Protein 1VR7 (pdb70)

B-factor: mean 22.13, std 13.64, range [8.67, 112.48]

Solvent-accessible surface area: 10458 Å² total

InterPro domains:
  IPR003826 S-adenosylmethionine decarboxylase family, prokaryotic [PF02675] (7-113)
  IPR003826 S-adenosylmethionine decarboxylase family, prokaryotic [PTHR33866] (1-118)
  IPR016067 S-adenosylmethionine decarboxylase, core [SSF56276] (3-117)
  IPR017716 S-adenosylmethionine decarboxylase proenzyme [MF_00464] (1-117)
  IPR017716 S-adenosylmethionine decarboxylase proenzyme [TIGR03330] (3-113)
  IPR042284 S-adenosylmethionine decarboxylase, N-terminal [G3DSA:3.30.360.110] (1-62)
  IPR042286 S-adenosylmethionine decarboxylase, C-terminal [G3DSA:3.30.160.750] (64-130)

Foldseek 3Di:
DFQKKKKWKKFAPWDLVCQFDQVNVQVLVVLCVQQVFAFDDKDKDADPPGWIWIWTQTDPGIWIWTGDSVGLIITIMQMDGDDSGHNVSSVVSVCVSGVGPDMDIDMDRHGDCVVVVHD/DFQKKKKWKKFAQWQLVCQQDQVNVQVLVVLCVQFQWAFDDKDKDADPPGWIWMWTDTDDGIWIWIGDSVGRIITIMFMDGDPRGHNVSSVVSVCVSGVGPDMDIDMDGHGDVVVD

Nearest PDB structures (foldseek):
  1tmi-assembly1_B  TM=1.004E+00  e=2.114E-22  Thermotoga maritima
  1tlu-assembly1_B  TM=1.004E+00  e=2.836E-22  Thermotoga maritima
  2iii-assembly1_A-2  TM=9.443E-01  e=6.354E-14  Aquifex aeolicus VF5
  1mhm-assembly1_A  TM=6.786E-01  e=1.254E-04  Solanum tuberosum
  5tvf-assembly2_D  TM=7.501E-01  e=5.784E-04  Trypanosoma brucei brucei TREU927

Sequence (235 aa):
KSLGRHLVAEFYECDREVLDNVQLIEQEKQAAYESGATIVTSTFHRFLLPPYGVSGVVVISESHLTIHTWPEYGYAAIDLFTCGEDVDPWKAFEHLKKALKAKRVHVVEHERGRYDEIGIPKSLGRHLVAEFYECDREVLDNVQLIEQEKQAAYESGATIVTSTFHRFLPYGVSGVVVISESHLTIHTWPEYGYAAIDLFTCGEDVDPWKAFEHLKKALKAKRVHVVEHERGRYDEI

Secondary structure (P-SEA, 3-state):
cccccccbbbbccccccccccaaaaaaccaaaaaacccccbbbbbbccccbbbbbbcccccccbbbbcccccbbbbbbbbccccccaaaaaaaaaaaaccccbbbbbbbcccccccccc/cccccccbbbbccccccccccaaaaaaccaaaaaacccccbbbbbbccccbbbbbbbccccccbbbbcccccbbbbbbbbbcccccaaaaaaaaaaaacccbbbbbbbbccccccc

CATH classification: 3.60.90.10

Structure (mmCIF, N/CA/C/O backbone):
data_1VR7
#
_entry.id   1VR7
#
_cell.length_a   105.298
_cell.length_b   105.298
_cell.length_c   69.427
_cell.angle_alpha   90.00
_cell.angle_beta   90.00
_cell.angle_gamma   120.00
#
_symmetry.space_group_name_H-M   'H 3'
#
loop_
_entity.id
_entity.type
_entity.pdbx_description
1 polymer 'S-adenosylmethionine decarboxylase proenzyme'
2 non-polymer 1,2-ETHANEDIOL
3 water water
#
loop_
_atom_site.group_PDB
_atom_site.id
_atom_site.type_symbol
_atom_site.label_atom_id
_atom_site.label_alt_id
_atom_site.label_comp_id
_atom_site.label_asym_id
_atom_site.label_entity_id
_atom_site.label_seq_id
_atom_site.pdbx_PDB_ins_code
_atom_site.Cartn_x
_atom_site.Cartn_y
_atom_site.Cartn_z
_atom_site.occupancy
_atom_site.B_iso_or_equiv
_atom_site.auth_seq_id
_atom_site.auth_comp_id
_atom_site.auth_asym_id
_atom_site.auth_atom_id
_atom_site.pdbx_PDB_model_num
ATOM 1 N N . LYS A 1 14 ? 51.275 -1.648 25.070 1.00 35.17 2 LYS A N 1
ATOM 2 C CA . LYS A 1 14 ? 50.295 -1.835 23.993 1.00 24.00 2 LYS A CA 1
ATOM 3 C C . LYS A 1 14 ? 49.215 -0.800 23.757 1.00 19.94 2 LYS A C 1
ATOM 4 O O . LYS A 1 14 ? 48.166 -1.019 23.110 1.00 17.76 2 LYS A O 1
ATOM 10 N N . SER A 1 15 ? 49.490 0.412 24.202 1.00 16.70 3 SER A N 1
ATOM 11 C CA . SER A 1 15 ? 48.614 1.553 24.032 1.00 15.05 3 SER A CA 1
ATOM 12 C C . SER A 1 15 ? 49.472 2.780 24.094 1.00 13.95 3 SER A C 1
ATOM 13 O O . SER A 1 15 ? 50.552 2.757 24.645 1.00 16.07 3 SER A O 1
ATOM 16 N N . LEU A 1 16 ? 48.936 3.886 23.571 1.00 13.51 4 LEU A N 1
ATOM 17 C CA . LEU A 1 16 ? 49.620 5.156 23.625 1.00 13.78 4 LEU A CA 1
ATOM 18 C C . LEU A 1 16 ? 49.726 5.669 25.026 1.00 13.88 4 LEU A C 1
ATOM 19 O O . LEU A 1 16 ? 50.745 6.294 25.385 1.00 17.50 4 LEU A O 1
ATOM 24 N N . GLY A 1 17 ? 48.786 5.448 25.885 1.00 14.12 5 GLY A N 1
ATOM 25 C CA . GLY A 1 17 ? 48.879 5.918 27.266 1.00 16.83 5 GLY A CA 1
ATOM 26 C C . GLY A 1 17 ? 48.145 4.987 28.194 1.00 12.39 5 GLY A C 1
ATOM 27 O O . GLY A 1 17 ? 47.361 4.085 27.834 1.00 13.25 5 GLY A O 1
ATOM 28 N N . ARG A 1 18 ? 48.405 5.265 29.469 1.00 11.79 6 ARG A N 1
ATOM 29 C CA . ARG A 1 18 ? 47.816 4.580 30.609 1.00 11.95 6 ARG A CA 1
ATOM 30 C C . ARG A 1 18 ? 47.156 5.616 31.472 1.00 10.94 6 ARG A C 1
ATOM 31 O O . ARG A 1 18 ? 47.760 6.645 31.763 1.00 13.04 6 ARG A O 1
ATOM 39 N N . HIS A 1 19 ? 45.958 5.371 31.894 1.00 10.82 7 HIS A N 1
ATOM 40 C CA . HIS A 1 19 ? 45.158 6.375 32.598 1.00 10.17 7 HIS A CA 1
ATOM 41 C C . HIS A 1 19 ? 44.456 5.780 33.823 1.00 9.30 7 HIS A C 1
ATOM 42 O O . HIS A 1 19 ? 43.565 4.922 33.700 1.00 10.17 7 HIS A O 1
ATOM 49 N N . LEU A 1 20 ? 44.848 6.310 34.973 1.00 9.83 8 LEU A N 1
ATOM 50 C CA . LEU A 1 20 ? 44.246 5.896 36.240 1.00 8.99 8 LEU A CA 1
ATOM 51 C C . LEU A 1 20 ? 43.138 6.889 36.602 1.00 9.73 8 LEU A C 1
ATOM 52 O O . LEU A 1 20 ? 43.409 8.100 36.722 1.00 10.03 8 LEU A O 1
ATOM 57 N N . VAL A 1 21 ? 41.933 6.385 36.746 1.00 8.86 9 VAL A N 1
ATOM 58 C CA . VAL A 1 21 ? 40.783 7.138 37.176 1.00 8.92 9 VAL A CA 1
ATOM 59 C C . VAL A 1 21 ? 40.521 6.773 38.614 1.00 9.18 9 VAL A C 1
ATOM 60 O O . VAL A 1 21 ? 40.087 5.633 38.880 1.00 10.08 9 VAL A O 1
ATOM 64 N N . ALA A 1 22 ? 40.851 7.633 39.559 1.00 9.60 10 ALA A N 1
ATOM 65 C CA . ALA A 1 22 ? 40.947 7.264 40.958 1.00 9.02 10 ALA A CA 1
ATOM 66 C C . ALA A 1 22 ? 39.980 8.050 41.828 1.00 8.89 10 ALA A C 1
ATOM 67 O O . ALA A 1 22 ? 39.869 9.256 41.748 1.00 10.89 10 ALA A O 1
ATOM 69 N N . GLU A 1 23 ? 39.335 7.325 42.715 1.00 9.66 11 GLU A N 1
ATOM 70 C CA . GLU A 1 23 ? 38.531 7.858 43.789 1.00 9.69 11 GLU A CA 1
ATOM 71 C C . GLU A 1 23 ? 39.345 7.718 45.092 1.00 9.69 11 GLU A C 1
ATOM 72 O O . GLU A 1 23 ? 39.713 6.608 45.438 1.00 10.47 11 GLU A O 1
ATOM 78 N N . PHE A 1 24 ? 39.615 8.834 45.748 1.00 9.86 12 PHE A N 1
ATOM 79 C CA . PHE A 1 24 ? 40.277 8.809 47.053 1.00 9.70 12 PHE A CA 1
ATOM 80 C C . PHE A 1 24 ? 39.259 9.220 48.123 1.00 9.74 12 PHE A C 1
ATOM 81 O O . PHE A 1 24 ? 38.670 10.289 48.036 1.00 10.68 12 PHE A O 1
ATOM 89 N N . TYR A 1 25 ? 39.091 8.346 49.113 1.00 10.79 13 TYR A N 1
ATOM 90 C CA . TYR A 1 25 ? 38.167 8.579 50.209 1.00 10.04 13 TYR A CA 1
ATOM 91 C C . TYR A 1 25 ? 38.818 8.688 51.564 1.00 11.54 13 TYR A C 1
ATOM 92 O O . TYR A 1 25 ? 39.906 8.175 51.775 1.00 12.44 13 TYR A O 1
ATOM 101 N N . GLU A 1 26 ? 38.165 9.451 52.413 1.00 12.38 14 GLU A N 1
ATOM 102 C CA . GLU A 1 26 ? 38.559 9.661 53.795 1.00 14.96 14 GLU A CA 1
ATOM 103 C C . GLU A 1 26 ? 39.951 10.250 53.873 1.00 13.66 14 GLU A C 1
ATOM 104 O O . GLU A 1 26 ? 40.758 9.832 54.708 1.00 18.05 14 GLU A O 1
ATOM 110 N N . CYS A 1 27 ? 40.196 11.257 53.016 1.00 13.24 15 CYS A N 1
ATOM 111 C CA . CYS A 1 27 ? 41.467 11.981 53.023 1.00 12.88 15 CYS A CA 1
ATOM 112 C C . CYS A 1 27 ? 41.537 13.011 54.141 1.00 13.98 15 CYS A C 1
ATOM 113 O O . CYS A 1 27 ? 40.509 13.336 54.749 1.00 15.17 15 CYS A O 1
ATOM 116 N N . ASP A 1 28 ? 42.759 13.516 54.366 1.00 14.18 16 ASP A N 1
ATOM 117 C CA . ASP A 1 28 ? 42.925 14.639 55.295 1.00 15.32 16 ASP A CA 1
ATOM 118 C C . ASP A 1 28 ? 42.288 15.888 54.705 1.00 14.63 16 ASP A C 1
ATOM 119 O O . ASP A 1 28 ? 42.723 16.428 53.682 1.00 15.58 16 ASP A O 1
ATOM 124 N N . ARG A 1 29 ? 41.229 16.331 55.386 1.00 15.79 17 ARG A N 1
ATOM 125 C CA . ARG A 1 29 ? 40.385 17.390 54.847 1.00 16.29 17 ARG A CA 1
ATOM 126 C C . ARG A 1 29 ? 41.095 18.730 54.839 1.00 17.24 17 ARG A C 1
ATOM 127 O O . ARG A 1 29 ? 40.828 19.611 54.023 1.00 17.63 17 ARG A O 1
ATOM 135 N N . GLU A 1 30 ? 42.069 18.891 55.740 1.00 17.74 18 GLU A N 1
ATOM 136 C CA . GLU A 1 30 ? 42.815 20.164 55.691 1.00 18.77 18 GLU A CA 1
ATOM 137 C C . GLU A 1 30 ? 43.721 20.154 54.482 1.00 17.26 18 GLU A C 1
ATOM 138 O O . GLU A 1 30 ? 43.803 21.163 53.775 1.00 19.60 18 GLU A O 1
ATOM 144 N N . VAL A 1 31 ? 44.355 19.033 54.134 1.00 16.30 19 VAL A N 1
ATOM 145 C CA . VAL A 1 31 ? 45.130 18.950 52.917 1.00 14.91 19 VAL A CA 1
ATOM 146 C C . VAL A 1 31 ? 44.294 19.241 51.673 1.00 13.20 19 VAL 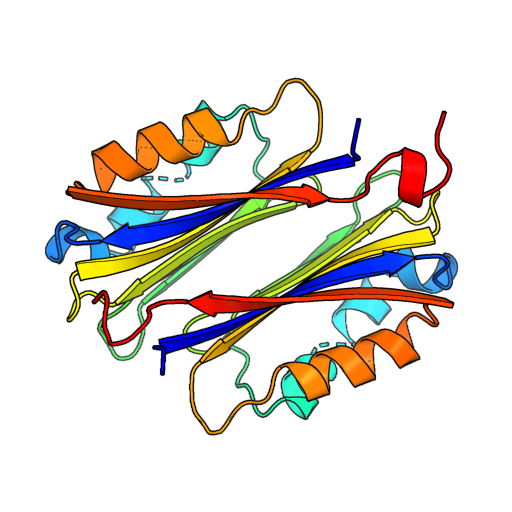A C 1
ATOM 147 O O . VAL A 1 31 ? 44.679 19.964 50.762 1.00 13.83 19 VAL A O 1
ATOM 151 N N . LEU A 1 32 ? 43.110 18.643 51.628 1.00 14.04 20 LEU A N 1
ATOM 152 C CA . LEU A 1 32 ? 42.216 18.778 50.487 1.00 13.72 20 LEU A CA 1
ATOM 153 C C . LEU A 1 32 ? 41.835 20.235 50.234 1.00 14.20 20 LEU A C 1
ATOM 154 O O . LEU A 1 32 ? 41.456 20.566 49.103 1.00 14.78 20 LEU A O 1
ATOM 159 N N . ASP A 1 33 ? 41.905 21.064 51.275 1.00 14.91 21 ASP A N 1
ATOM 160 C CA . ASP A 1 33 ? 41.516 22.458 51.075 1.00 16.07 21 ASP A CA 1
ATOM 161 C C . ASP A 1 33 ? 42.700 23.397 51.015 1.00 15.12 21 ASP A C 1
ATOM 162 O O . ASP A 1 33 ? 42.535 24.611 51.118 1.00 21.59 21 ASP A O 1
ATOM 167 N N . ASN A 1 34 ? 43.903 22.904 50.855 1.00 15.08 22 ASN A N 1
ATOM 168 C CA . ASN A 1 34 ? 45.128 23.681 50.877 1.00 17.18 22 ASN A CA 1
ATOM 169 C C . ASN A 1 34 ? 45.714 23.754 49.473 1.00 15.79 22 ASN A C 1
ATOM 170 O O . ASN A 1 34 ? 46.381 22.852 48.986 1.00 15.06 22 ASN A O 1
ATOM 175 N N . VAL A 1 35 ? 45.456 24.871 48.792 1.00 15.07 23 VAL A N 1
ATOM 176 C CA . VAL A 1 35 ? 45.831 24.945 47.390 1.00 16.74 23 VAL A CA 1
ATOM 177 C C . VAL A 1 35 ? 47.331 24.923 47.156 1.00 18.21 23 VAL A C 1
ATOM 178 O O . VAL A 1 35 ? 47.818 24.326 46.180 1.00 17.49 23 VAL A O 1
ATOM 182 N N . GLN A 1 36 ? 48.089 25.550 48.061 1.00 18.54 24 GLN A N 1
ATOM 183 C CA . GLN A 1 36 ? 49.547 25.572 47.941 1.00 21.33 24 GLN A CA 1
ATOM 184 C C . GLN A 1 36 ? 50.102 24.159 48.094 1.00 18.86 24 GLN A C 1
ATOM 185 O O . GLN A 1 36 ? 50.982 23.745 47.331 1.00 19.69 24 GLN A O 1
ATOM 191 N N . LEU A 1 37 ? 49.587 23.434 49.074 1.00 16.98 25 LEU A N 1
ATOM 192 C CA . LEU A 1 37 ? 50.077 22.086 49.334 1.00 16.85 25 LEU A CA 1
ATOM 193 C C . LEU A 1 37 ? 49.656 21.122 48.246 1.00 16.36 25 LEU A C 1
ATOM 194 O O . LEU A 1 37 ? 50.470 20.302 47.817 1.00 16.03 25 LEU A O 1
ATOM 199 N N . ILE A 1 38 ? 48.426 21.212 47.769 1.00 14.65 26 ILE A N 1
ATOM 200 C CA . ILE A 1 38 ? 48.000 20.382 46.640 1.00 14.64 26 ILE A CA 1
ATOM 201 C C . ILE A 1 38 ? 48.875 20.631 45.411 1.00 14.54 26 ILE A C 1
ATOM 202 O O . ILE A 1 38 ? 49.317 19.667 44.788 1.00 15.21 26 ILE A O 1
ATOM 207 N N . GLU A 1 39 ? 49.149 21.888 45.045 1.00 15.88 27 GLU A N 1
ATOM 208 C CA . GLU A 1 39 ? 50.062 22.156 43.952 1.00 17.82 27 GLU A CA 1
ATOM 209 C C . GLU A 1 39 ? 51.426 21.485 44.184 1.00 17.19 27 GLU A C 1
ATOM 210 O O . GLU A 1 39 ? 51.965 20.808 43.317 1.00 18.55 27 GLU A O 1
ATOM 216 N N . GLN A 1 40 ? 52.043 21.670 45.378 1.00 17.62 28 GLN A N 1
ATOM 217 C CA . GLN A 1 40 ? 53.325 21.048 45.632 1.00 18.36 28 GLN A CA 1
ATOM 218 C C . GLN A 1 40 ? 53.277 19.536 45.464 1.00 16.17 28 GLN A C 1
ATOM 219 O O . GLN A 1 40 ? 54.204 18.908 44.921 1.00 16.35 28 GLN A O 1
ATOM 225 N N . GLU A 1 41 ? 52.226 18.937 45.978 1.00 14.48 29 GLU A N 1
ATOM 226 C CA . GLU A 1 41 ? 52.137 17.458 46.010 1.00 13.84 29 GLU A CA 1
ATOM 227 C C . GLU A 1 41 ? 51.830 16.911 44.629 1.00 13.47 29 GLU A C 1
ATOM 228 O O . GLU A 1 41 ? 52.332 15.831 44.274 1.00 13.45 29 GLU A O 1
ATOM 244 N N . LYS A 1 43 ? 52.816 18.433 41.785 1.00 14.09 31 LYS A N 1
ATOM 245 C CA . LYS A 1 43 ? 54.087 18.522 41.076 1.00 14.22 31 LYS A CA 1
ATOM 246 C C . LYS A 1 43 ? 55.037 17.408 41.490 1.00 13.12 31 LYS A C 1
ATOM 247 O O . LYS A 1 43 ? 55.678 16.803 40.606 1.00 14.06 31 LYS A O 1
ATOM 253 N N . GLN A 1 44 ? 55.102 17.128 42.820 1.00 13.52 32 GLN A N 1
ATOM 254 C CA . GLN A 1 44 ? 55.920 15.993 43.297 1.00 13.44 32 GLN A CA 1
ATOM 255 C C . GLN A 1 44 ? 55.484 14.688 42.661 1.00 13.21 32 GLN A C 1
ATOM 256 O O . GLN A 1 44 ? 56.328 13.893 42.251 1.00 13.46 32 GLN A O 1
ATOM 262 N N . ALA A 1 45 ? 54.178 14.461 42.564 1.00 12.40 33 ALA A N 1
ATOM 263 C CA . ALA A 1 45 ? 53.651 13.259 41.957 1.00 12.72 33 ALA A CA 1
ATOM 264 C C . ALA A 1 45 ? 54.095 13.150 40.498 1.00 12.82 33 ALA A C 1
ATOM 265 O O . ALA A 1 45 ? 54.451 12.078 40.066 1.00 13.87 33 ALA A O 1
ATOM 267 N N . ALA A 1 46 ? 54.060 14.245 39.739 1.00 13.41 34 ALA A N 1
ATOM 268 C CA . ALA A 1 46 ? 54.556 14.215 38.377 1.00 14.81 34 ALA A CA 1
ATOM 269 C C . ALA A 1 46 ? 56.033 13.809 38.362 1.00 15.83 34 ALA A C 1
ATOM 270 O O . ALA A 1 46 ? 56.437 12.960 37.580 1.00 15.60 34 ALA A O 1
ATOM 272 N N . TYR A 1 47 ? 56.840 14.417 39.238 1.00 15.21 35 TYR A N 1
ATOM 273 C CA . TYR A 1 47 ? 58.266 14.071 39.310 1.00 16.79 35 TYR A CA 1
ATOM 274 C C . TYR A 1 47 ? 58.429 12.575 39.582 1.00 14.62 35 TYR A C 1
ATOM 275 O O . TYR A 1 47 ? 59.254 11.908 38.922 1.00 15.35 35 TYR A O 1
ATOM 284 N N . GLU A 1 48 ? 57.678 12.043 40.517 1.00 14.37 36 GLU A N 1
ATOM 285 C CA . GLU A 1 48 ? 57.797 10.595 40.880 1.00 13.13 36 GLU A CA 1
ATOM 286 C C . GLU A 1 48 ? 57.483 9.688 39.708 1.00 13.59 36 GLU A C 1
ATOM 287 O O . GLU A 1 48 ? 58.080 8.626 39.531 1.00 14.05 36 GLU A O 1
ATOM 293 N N . SER A 1 49 ? 56.507 10.134 38.887 1.00 12.84 37 SER A N 1
ATOM 294 C CA . SER A 1 49 ? 56.154 9.349 37.740 1.00 12.72 37 SER A CA 1
ATOM 295 C C . SER A 1 49 ? 57.187 9.357 36.619 1.00 12.37 37 SER A C 1
ATOM 296 O O . SER A 1 49 ? 57.138 8.489 35.745 1.00 14.19 37 SER A O 1
ATOM 299 N N . GLY A 1 50 ? 58.049 10.355 36.633 1.00 13.58 38 GLY A N 1
ATOM 300 C CA . GLY A 1 50 ? 58.996 10.516 35.535 1.00 13.62 38 GLY A CA 1
ATOM 301 C C . GLY A 1 50 ? 58.520 11.398 34.420 1.00 13.97 38 GLY A C 1
ATOM 302 O O . GLY A 1 50 ? 59.191 11.570 33.405 1.00 16.47 38 GLY A O 1
ATOM 303 N N . ALA A 1 51 ? 57.348 12.003 34.571 1.00 14.04 39 ALA A N 1
ATOM 304 C CA . ALA A 1 51 ? 56.763 12.856 33.531 1.00 13.08 39 ALA A CA 1
ATOM 305 C C . ALA A 1 51 ? 57.428 14.222 33.485 1.00 14.36 39 ALA A C 1
ATOM 306 O O . ALA A 1 51 ? 58.002 14.712 34.467 1.00 19.91 39 ALA A O 1
ATOM 308 N N . THR A 1 52 ? 57.362 14.819 32.314 1.00 13.51 40 THR A N 1
ATOM 309 C CA . THR A 1 52 ? 57.812 16.158 32.057 1.00 13.11 40 THR A CA 1
ATOM 310 C C . THR A 1 52 ? 56.610 17.096 32.178 1.00 13.76 40 THR A C 1
ATOM 311 O O . THR A 1 52 ? 55.569 16.876 31.565 1.00 15.20 40 THR A O 1
ATOM 315 N N . ILE A 1 53 ? 56.730 18.136 33.003 1.00 13.69 41 ILE A N 1
ATOM 316 C CA . ILE A 1 53 ? 55.666 19.115 33.187 1.00 14.27 41 ILE A CA 1
ATOM 317 C C . ILE A 1 53 ? 55.678 20.135 32.071 1.00 14.46 41 ILE A C 1
ATOM 318 O O . ILE A 1 53 ? 56.739 20.699 31.764 1.00 16.61 41 ILE A O 1
ATOM 323 N N . VAL A 1 54 ? 54.558 20.394 31.466 1.00 14.50 42 VAL A N 1
ATOM 324 C CA . VAL A 1 54 ? 54.376 21.426 30.487 1.00 15.13 42 VAL A CA 1
ATOM 325 C C . VAL A 1 54 ? 53.833 22.687 31.113 1.00 18.15 42 VAL A C 1
ATOM 326 O O . VAL A 1 54 ? 54.394 23.783 30.926 1.00 21.03 42 VAL A O 1
ATOM 330 N N . THR A 1 55 ? 52.761 22.568 31.871 1.00 16.49 43 THR A N 1
ATOM 331 C CA . THR A 1 55 ? 52.231 23.685 32.641 1.00 18.18 43 THR A CA 1
ATOM 332 C C . THR A 1 55 ? 51.460 23.149 33.812 1.00 17.54 43 THR A C 1
ATOM 333 O O . THR A 1 55 ? 51.145 21.945 33.885 1.00 19.74 43 THR A O 1
ATOM 337 N N . SER A 1 56 ? 51.168 23.974 34.791 1.00 16.13 44 SER A N 1
ATOM 338 C CA . SER A 1 56 ? 50.445 23.635 36.000 1.00 18.28 44 SER A CA 1
ATOM 339 C C . SER A 1 56 ? 49.528 24.770 36.381 1.00 17.34 44 SER A C 1
ATOM 340 O O . SER A 1 56 ? 49.948 25.931 36.220 1.00 23.36 44 SER A O 1
ATOM 345 N N . THR A 1 57 ? 48.333 24.436 36.777 1.00 16.19 45 THR A N 1
ATOM 346 C CA . THR A 1 57 ? 47.383 25.510 37.181 1.00 17.44 45 THR A CA 1
ATOM 347 C C . THR A 1 57 ? 46.502 24.981 38.301 1.00 17.23 45 THR A C 1
ATOM 348 O O . THR A 1 57 ? 45.973 23.878 38.204 1.00 19.82 45 THR A O 1
ATOM 352 N N . PHE A 1 58 ? 46.435 25.744 39.377 1.00 16.07 46 PHE A N 1
ATOM 353 C CA . PHE A 1 58 ? 45.727 25.361 40.609 1.00 17.38 46 PHE A CA 1
ATOM 354 C C . PHE A 1 58 ? 44.788 26.473 41.021 1.00 18.48 46 PHE A C 1
ATOM 355 O O . PHE A 1 58 ? 45.175 27.679 40.970 1.00 21.31 46 PHE A O 1
ATOM 363 N N . HIS A 1 59 ? 43.581 26.141 41.432 1.00 16.44 47 HIS A N 1
ATOM 364 C CA . HIS A 1 59 ? 42.511 27.066 41.740 1.00 17.44 47 HIS A CA 1
ATOM 365 C C . HIS A 1 59 ? 41.836 26.640 43.035 1.00 16.91 47 HIS A C 1
ATOM 366 O O . HIS A 1 59 ? 41.593 25.451 43.254 1.00 17.24 47 HIS A O 1
ATOM 373 N N . ARG A 1 60 ? 41.508 27.550 43.923 1.00 17.49 48 ARG A N 1
ATOM 374 C CA . ARG A 1 60 ? 40.675 27.304 45.082 1.00 17.66 48 ARG A CA 1
ATOM 375 C C . ARG A 1 60 ? 39.515 28.253 45.087 1.00 23.84 48 ARG A C 1
ATOM 376 O O . ARG A 1 60 ? 39.626 29.461 45.211 1.00 24.34 48 ARG A O 1
ATOM 384 N N . PHE A 1 61 ? 38.315 27.782 44.972 1.00 34.65 49 PHE A N 1
ATOM 385 C CA . PHE A 1 61 ? 37.311 28.821 44.718 1.00 38.84 49 PHE A CA 1
ATOM 386 C C . PHE A 1 61 ? 35.957 28.493 45.297 1.00 34.11 49 PHE A C 1
ATOM 387 O O . PHE A 1 61 ? 35.428 27.598 44.640 1.00 33.82 49 PHE A O 1
ATOM 395 N N A LEU A 1 62 ? 35.492 29.261 46.199 0.60 31.21 50 LEU A N 1
ATOM 396 N N B LEU A 1 62 ? 35.617 29.091 46.398 0.40 31.78 50 LEU A N 1
ATOM 397 C CA A LEU A 1 62 ? 34.183 29.590 46.709 0.60 36.04 50 LEU A CA 1
ATOM 398 C CA B LEU A 1 62 ? 34.523 29.219 47.346 0.40 35.61 50 LEU A CA 1
ATOM 399 C C A LEU A 1 62 ? 34.565 30.416 47.959 0.60 38.55 50 LEU A C 1
ATOM 400 C C B LEU A 1 62 ? 33.680 28.038 47.764 0.40 35.09 50 LEU A C 1
ATOM 401 O O A LEU A 1 62 ? 34.077 31.535 48.083 0.60 45.08 50 LEU A O 1
ATOM 402 O O B LEU A 1 62 ? 33.216 27.180 46.998 0.40 41.20 50 LEU A O 1
ATOM 411 N N A PRO A 1 63 ? 35.476 29.929 48.778 0.44 43.15 51 PRO A N 1
ATOM 412 N N B PRO A 1 63 ? 33.305 27.892 49.033 0.56 33.33 51 PRO A N 1
ATOM 413 C CA A PRO A 1 63 ? 35.985 28.586 49.062 0.44 40.21 51 PRO A CA 1
ATOM 414 C CA B PRO A 1 63 ? 33.974 28.328 50.254 0.56 30.80 51 PRO A CA 1
ATOM 415 C C A PRO A 1 63 ? 34.995 27.583 49.644 0.44 35.25 51 PRO A C 1
ATOM 416 C C B PRO A 1 63 ? 35.100 27.332 50.589 0.56 28.52 51 PRO A C 1
ATOM 417 O O A PRO A 1 63 ? 33.861 28.014 49.966 0.44 39.75 51 PRO A O 1
ATOM 418 O O B PRO A 1 63 ? 35.800 27.481 51.570 0.56 29.43 51 PRO A O 1
ATOM 425 N N . TYR A 1 64 ? 35.287 26.315 49.744 1.00 33.17 52 TYR A N 1
ATOM 426 C CA . TYR A 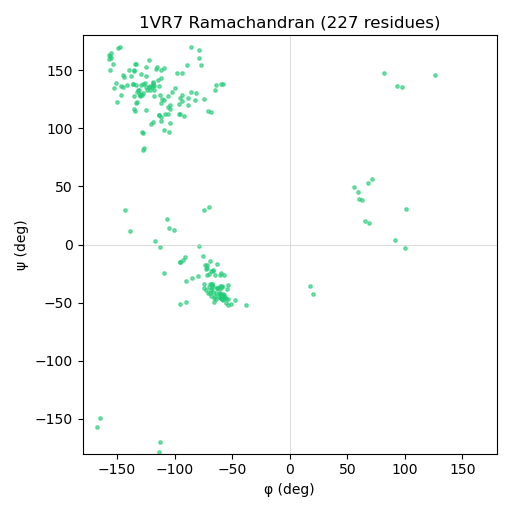1 64 ? 36.381 25.377 49.791 1.00 34.56 52 TYR A CA 1
ATOM 427 C C . TYR A 1 64 ? 36.542 24.640 48.463 1.00 31.78 52 TYR A C 1
ATOM 428 O O . TYR A 1 64 ? 35.813 24.963 47.507 1.00 32.17 52 TYR A O 1
ATOM 437 N N . GLY A 1 65 ? 37.492 23.735 48.452 1.00 25.97 53 GLY A N 1
ATOM 438 C CA . GLY A 1 65 ? 37.667 22.857 47.289 1.00 22.40 53 GLY A CA 1
ATOM 439 C C . GLY A 1 65 ? 38.752 23.395 46.382 1.00 18.67 53 GLY A C 1
ATOM 440 O O . GLY A 1 65 ? 38.844 24.575 46.074 1.00 28.37 53 GLY A O 1
ATOM 441 N N . VAL A 1 66 ? 39.596 22.525 45.937 1.00 15.11 54 VAL A N 1
ATOM 442 C CA . VAL A 1 66 ? 40.742 22.780 45.081 1.00 13.60 54 VAL A CA 1
ATOM 443 C C . VAL A 1 66 ? 40.598 22.038 43.785 1.00 12.39 54 VAL A C 1
ATOM 444 O O . VAL A 1 66 ? 40.281 20.834 43.789 1.00 13.87 54 VAL A O 1
ATOM 448 N N . SER A 1 67 ? 40.917 22.666 42.682 1.00 14.36 55 SER A N 1
ATOM 449 C CA . SER A 1 67 ? 41.079 22.005 41.378 1.00 15.78 55 SER A CA 1
ATOM 450 C C . SER A 1 67 ? 42.499 22.293 40.927 1.00 17.66 55 SER A C 1
ATOM 451 O O . SER A 1 67 ? 43.007 23.424 40.995 1.00 21.06 55 SER A O 1
ATOM 454 N N . GLY A 1 68 ? 43.156 21.257 40.409 1.00 20.35 56 GLY A N 1
ATOM 455 C CA . GLY A 1 68 ? 44.492 21.408 39.883 1.00 28.25 56 GLY A CA 1
ATOM 456 C C . GLY A 1 68 ? 44.707 20.539 38.693 1.00 20.08 56 GLY A C 1
ATOM 457 O O . GLY A 1 68 ? 44.171 19.434 38.604 1.00 15.65 56 GLY A O 1
ATOM 458 N N . VAL A 1 69 ? 45.463 21.043 37.737 1.00 13.85 57 VAL A N 1
ATOM 459 C CA . VAL A 1 69 ? 45.942 20.298 36.592 1.00 12.78 57 VAL A CA 1
ATOM 460 C C . VAL A 1 69 ? 47.439 20.494 36.402 1.00 14.34 57 VAL A C 1
ATOM 461 O O . VAL A 1 69 ? 47.951 21.616 36.417 1.00 15.68 57 VAL A O 1
ATOM 468 N N . VAL A 1 70 ? 48.147 19.395 36.197 1.00 12.58 58 VAL A N 1
ATOM 469 C CA . VAL A 1 70 ? 49.511 19.386 35.724 1.00 12.52 58 VAL A CA 1
ATOM 470 C C . VAL A 1 70 ? 49.432 18.794 34.311 1.00 12.21 58 VAL A C 1
ATOM 471 O O . VAL A 1 70 ? 49.162 17.590 34.104 1.00 13.40 58 VAL A O 1
ATOM 475 N N . VAL A 1 71 ? 49.579 19.611 33.283 1.00 14.22 59 VAL A N 1
ATOM 476 C CA . VAL A 1 71 ? 49.679 19.182 31.908 1.00 13.83 59 VAL A CA 1
ATOM 477 C C . VAL A 1 71 ? 51.057 18.606 31.727 1.00 13.44 59 VAL A C 1
ATOM 478 O O . VAL A 1 71 ? 52.060 19.274 32.089 1.00 15.23 59 VAL A O 1
ATOM 482 N N . ILE A 1 72 ? 51.183 17.385 31.265 1.00 12.99 60 ILE A N 1
ATOM 483 C CA . ILE A 1 72 ? 52.485 16.769 31.004 1.00 13.64 60 ILE A CA 1
ATOM 484 C C . ILE A 1 72 ? 52.625 16.553 29.521 1.00 15.46 60 ILE A C 1
ATOM 485 O O . ILE A 1 72 ? 51.760 17.007 28.798 1.00 18.76 60 ILE A O 1
ATOM 490 N N . SER A 1 73 ? 53.684 15.985 29.010 1.00 15.38 61 SER A N 1
ATOM 491 C CA . SER A 1 73 ? 54.044 16.042 27.605 1.00 17.91 61 SER A CA 1
ATOM 492 C C . SER A 1 73 ? 52.924 15.972 26.546 1.00 20.16 61 SER A C 1
ATOM 493 O O . SER A 1 73 ? 52.767 16.895 25.715 1.00 23.79 61 SER A O 1
ATOM 496 N N . GLU A 1 74 ? 52.085 14.947 26.670 1.00 18.07 62 GLU A N 1
ATOM 497 C CA . GLU A 1 74 ? 50.956 14.721 25.778 1.00 17.01 62 GLU A CA 1
ATOM 498 C C . GLU A 1 74 ? 49.780 14.182 26.550 1.00 17.19 62 GLU A C 1
ATOM 499 O O . GLU A 1 74 ? 48.984 13.523 25.933 1.00 20.41 62 GLU A O 1
ATOM 505 N N . SER A 1 75 ? 49.631 14.530 27.832 1.00 14.39 63 SER A N 1
ATOM 506 C CA . SER A 1 75 ? 48.518 14.097 28.662 1.00 13.46 63 SER A CA 1
ATOM 507 C C . SER A 1 75 ? 48.483 14.895 29.951 1.00 12.93 63 SER A C 1
ATOM 508 O O . SER A 1 75 ? 48.879 16.033 29.935 1.00 13.29 63 SER A O 1
ATOM 511 N N . HIS A 1 76 ? 47.874 14.386 31.011 1.00 12.74 64 HIS A N 1
ATOM 512 C CA . HIS A 1 76 ? 47.598 15.218 32.174 1.00 12.73 64 HIS A CA 1
ATOM 513 C C . HIS A 1 76 ? 47.502 14.425 33.466 1.00 11.37 64 HIS A C 1
ATOM 514 O O . HIS A 1 76 ? 47.138 13.226 33.484 1.00 11.98 64 HIS A O 1
ATOM 521 N N . LEU A 1 77 ? 47.756 15.124 34.559 1.00 11.25 65 LEU A N 1
ATOM 522 C CA . LEU A 1 77 ? 47.456 14.721 35.934 1.00 10.51 65 LEU A CA 1
ATOM 523 C C . LEU A 1 77 ? 46.477 15.744 36.493 1.00 10.87 65 LEU A C 1
ATOM 524 O O . LEU A 1 77 ? 46.751 16.952 36.409 1.00 13.91 65 LEU A O 1
ATOM 529 N N . THR A 1 78 ? 45.333 15.368 37.055 1.00 11.31 66 THR A N 1
ATOM 530 C CA . THR A 1 78 ? 44.346 16.297 37.602 1.00 11.59 66 THR A CA 1
ATOM 531 C C . THR A 1 78 ? 43.865 15.858 38.974 1.00 10.78 66 THR A C 1
ATOM 532 O O . THR A 1 78 ? 43.888 14.664 39.299 1.00 12.10 66 THR A O 1
ATOM 536 N N . ILE A 1 79 ? 43.405 16.834 39.736 1.00 11.94 67 ILE A N 1
ATOM 537 C CA . ILE A 1 79 ? 42.800 16.615 41.018 1.00 10.87 67 ILE A CA 1
ATOM 538 C C . ILE A 1 79 ? 41.694 17.607 41.225 1.00 11.63 67 ILE A C 1
ATOM 539 O O . ILE A 1 79 ? 41.836 18.818 40.922 1.00 12.47 67 ILE A O 1
ATOM 544 N N . HIS A 1 80 ? 40.548 17.136 41.733 1.00 10.55 68 HIS A N 1
ATOM 545 C CA . HIS A 1 80 ? 39.465 17.989 42.152 1.00 10.08 68 HIS A CA 1
ATOM 546 C C . HIS A 1 80 ? 39.023 17.511 43.526 1.00 10.14 68 HIS A C 1
ATOM 547 O O . HIS A 1 80 ? 38.720 16.323 43.678 1.00 10.61 68 HIS A O 1
ATOM 554 N N . THR A 1 81 ? 39.052 18.398 44.529 1.00 10.61 69 THR A N 1
ATOM 555 C CA . THR A 1 81 ? 38.771 17.982 45.897 1.00 10.61 69 THR A CA 1
ATOM 556 C C . THR A 1 81 ? 37.430 18.509 46.414 1.00 10.85 69 THR A C 1
ATOM 557 O O . THR A 1 81 ? 36.955 19.584 46.027 1.00 12.47 69 THR A O 1
ATOM 561 N N . TRP A 1 82 ? 36.869 17.743 47.327 1.00 10.39 70 TRP A N 1
ATOM 562 C CA . TRP A 1 82 ? 35.635 18.038 48.058 1.00 10.88 70 TRP A CA 1
ATOM 563 C C . TRP A 1 82 ? 35.966 17.881 49.550 1.00 11.50 70 TRP A C 1
ATOM 564 O O . TRP A 1 82 ? 35.725 16.835 50.156 1.00 12.20 70 TRP A O 1
ATOM 575 N N . PRO A 1 83 ? 36.571 18.911 50.142 1.00 12.50 71 PRO A N 1
ATOM 576 C CA . PRO A 1 83 ? 36.987 18.787 51.561 1.00 13.96 71 PRO A CA 1
ATOM 577 C C . PRO A 1 83 ? 35.863 18.357 52.478 1.00 15.07 71 PRO A C 1
ATOM 578 O O . PRO A 1 83 ? 36.150 17.662 53.453 1.00 15.20 71 PRO A O 1
ATOM 582 N N . GLU A 1 84 ? 34.626 18.811 52.179 1.00 14.11 72 GLU A N 1
ATOM 583 C CA . GLU A 1 84 ? 33.506 18.557 53.073 1.00 15.78 72 GLU A CA 1
ATOM 584 C C . GLU A 1 84 ? 33.097 17.102 53.109 1.00 15.04 72 GLU A C 1
ATOM 585 O O . GLU A 1 84 ? 32.366 16.651 54.008 1.00 17.93 72 GLU A O 1
ATOM 591 N N . TYR A 1 85 ? 33.601 16.358 52.118 1.00 13.14 73 TYR A N 1
ATOM 592 C CA . TYR A 1 85 ? 33.374 14.922 52.055 1.00 13.82 73 TYR A CA 1
ATOM 593 C C . TYR A 1 85 ? 34.626 14.070 52.261 1.00 13.56 73 TYR A C 1
ATOM 594 O O . TYR A 1 85 ? 34.565 12.823 52.222 1.00 15.51 73 TYR A O 1
ATOM 603 N N . GLY A 1 86 ? 35.790 14.652 52.427 1.00 12.61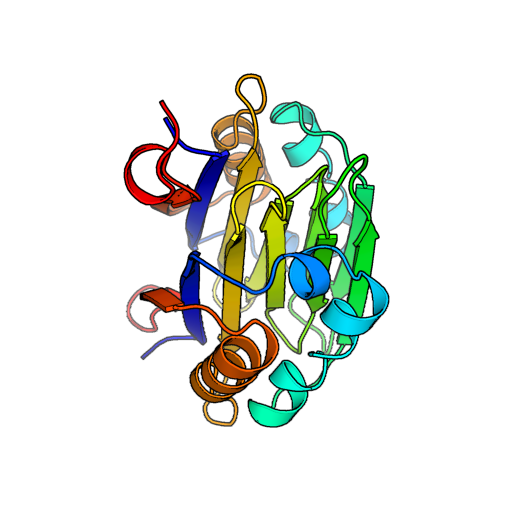 74 GLY A N 1
ATOM 604 C CA . GLY A 1 86 ? 37.038 13.901 52.472 1.00 12.45 74 GLY A CA 1
ATOM 605 C C . GLY A 1 86 ? 37.404 13.215 51.186 1.00 12.00 74 GLY A C 1
ATOM 606 O O . GLY A 1 86 ? 38.235 12.305 51.225 1.00 12.30 74 GLY A O 1
ATOM 607 N N . TYR A 1 87 ? 36.859 13.630 50.054 1.00 10.90 75 TYR A N 1
ATOM 608 C CA . TYR A 1 87 ? 36.959 12.950 48.759 1.00 10.51 75 TYR A CA 1
ATOM 609 C C . TYR A 1 87 ? 37.775 13.752 47.799 1.00 9.53 75 TYR A C 1
ATOM 610 O O . TYR A 1 87 ? 37.664 14.981 47.724 1.00 11.16 75 TYR A O 1
ATOM 619 N N . ALA A 1 88 ? 38.563 13.063 46.972 1.00 9.54 76 ALA A N 1
ATOM 620 C CA . ALA A 1 88 ? 39.238 13.701 45.848 1.00 10.67 76 ALA A CA 1
ATOM 621 C C . ALA A 1 88 ? 39.094 12.802 44.611 1.00 9.80 76 ALA A C 1
ATOM 622 O O . ALA A 1 88 ? 39.222 11.569 44.690 1.00 10.14 76 ALA A O 1
ATOM 624 N N . ALA A 1 89 ? 38.826 13.440 43.484 1.00 9.25 77 ALA A N 1
ATOM 625 C CA . ALA A 1 89 ? 38.789 12.842 42.157 1.00 9.06 77 ALA A CA 1
ATOM 626 C C . ALA A 1 89 ? 40.115 13.048 41.486 1.00 8.67 77 ALA A C 1
ATOM 627 O O . ALA A 1 89 ? 40.440 14.199 41.177 1.00 10.31 77 ALA A O 1
ATOM 629 N N . ILE A 1 90 ? 40.866 11.998 41.265 1.00 9.61 78 ILE A N 1
ATOM 630 C CA . ILE A 1 90 ? 42.209 12.103 40.730 1.00 9.89 78 ILE A CA 1
ATOM 631 C C . ILE A 1 90 ? 42.281 11.398 39.406 1.00 9.60 78 ILE A C 1
ATOM 632 O O . ILE A 1 90 ? 41.695 10.300 39.269 1.00 11.14 78 ILE A O 1
ATOM 637 N N . ASP A 1 91 ? 42.920 11.983 38.413 1.00 9.00 79 ASP A N 1
ATOM 638 C CA . ASP A 1 91 ? 43.139 11.341 37.122 1.00 9.60 79 ASP A CA 1
ATOM 639 C C . ASP A 1 91 ? 44.639 11.428 36.821 1.00 9.45 79 ASP A C 1
ATOM 640 O O . ASP A 1 91 ? 45.241 12.508 36.886 1.00 10.72 79 ASP A O 1
ATOM 645 N N . LEU A 1 92 ? 45.251 10.298 36.452 1.00 8.89 80 LEU A N 1
ATOM 646 C CA . LEU A 1 92 ? 46.672 10.216 36.186 1.00 9.31 80 LEU A CA 1
ATOM 647 C C . LEU A 1 92 ? 46.850 9.560 34.801 1.00 9.92 80 LEU A C 1
ATOM 648 O O . LEU A 1 92 ? 46.836 8.331 34.728 1.00 10.62 80 LEU A O 1
ATOM 653 N N . PHE A 1 93 ? 47.021 10.377 33.785 1.00 10.35 81 PHE A N 1
ATOM 654 C CA . PHE A 1 93 ? 47.078 9.901 32.402 1.00 10.35 81 PHE A CA 1
ATOM 655 C C . PHE A 1 93 ? 48.500 10.171 31.923 1.00 10.38 81 PHE A C 1
ATOM 656 O O . PHE A 1 93 ? 48.807 11.335 31.687 1.00 12.23 81 PHE A O 1
ATOM 664 N N . THR A 1 94 ? 49.280 9.088 31.695 1.00 11.19 82 THR A N 1
ATOM 665 C CA . THR A 1 94 ? 50.627 9.236 31.252 1.00 11.89 82 THR A CA 1
ATOM 666 C C . THR A 1 94 ? 50.825 8.500 29.930 1.00 12.23 82 THR A C 1
ATOM 667 O O . THR A 1 94 ? 50.115 7.603 29.622 1.00 13.80 82 THR A O 1
ATOM 671 N N . CYS A 1 95 ? 51.820 8.848 29.155 1.00 14.51 83 CYS A N 1
ATOM 672 C CA . CYS A 1 95 ? 52.154 8.235 27.887 1.00 14.26 83 CYS A CA 1
ATOM 673 C C . CYS A 1 95 ? 53.623 7.831 27.790 1.00 16.29 83 CYS A C 1
ATOM 674 O O . CYS A 1 95 ? 54.486 8.509 28.353 1.00 20.52 83 CYS A O 1
ATOM 677 N N . GLY A 1 96 ? 53.859 6.756 27.095 1.00 23.12 84 GLY A N 1
ATOM 678 C CA . GLY A 1 96 ? 55.247 6.326 27.052 1.00 32.97 84 GLY A CA 1
ATOM 679 C C . GLY A 1 96 ? 55.786 5.523 28.210 1.00 36.35 84 GLY A C 1
ATOM 680 O O . GLY A 1 96 ? 55.438 5.656 29.395 1.00 34.47 84 GLY A O 1
ATOM 681 N N . GLU A 1 97 ? 56.702 4.654 27.816 1.00 36.21 85 GLU A N 1
ATOM 682 C CA . GLU A 1 97 ? 57.060 3.515 28.640 1.00 41.07 85 GLU A CA 1
ATOM 683 C C . GLU A 1 97 ? 57.893 3.859 29.850 1.00 33.33 85 GLU A C 1
ATOM 684 O O . GLU A 1 97 ? 58.006 3.049 30.794 1.00 46.56 85 GLU A O 1
ATOM 690 N N . ASP A 1 98 ? 58.520 5.047 29.894 1.00 28.48 86 ASP A N 1
ATOM 691 C CA . ASP A 1 98 ? 59.221 5.197 31.157 1.00 31.89 86 ASP A CA 1
ATOM 692 C C . ASP A 1 98 ? 58.518 6.184 32.076 1.00 29.33 86 ASP A C 1
ATOM 693 O O . ASP A 1 98 ? 59.145 6.764 32.990 1.00 30.77 86 ASP A O 1
ATOM 698 N N . VAL A 1 99 ? 57.240 6.412 31.849 1.00 18.68 87 VAL A N 1
ATOM 699 C CA . VAL A 1 99 ? 56.465 7.205 32.817 1.00 16.23 87 VAL A CA 1
ATOM 700 C C . VAL A 1 99 ? 55.447 6.269 33.472 1.00 15.79 87 VAL A C 1
ATOM 701 O O . VAL A 1 99 ? 54.714 5.579 32.744 1.00 19.96 87 VAL A O 1
ATOM 705 N N . ASP A 1 100 ? 55.437 6.273 34.805 1.00 13.32 88 ASP A N 1
ATOM 706 C CA . ASP A 1 100 ? 54.649 5.305 35.537 1.00 14.07 88 ASP A CA 1
ATOM 707 C C . ASP A 1 100 ? 53.592 5.992 36.393 1.00 12.74 88 ASP A C 1
ATOM 708 O O . ASP A 1 100 ? 53.950 6.599 37.410 1.00 12.76 88 ASP A O 1
ATOM 713 N N . PRO A 1 101 ? 52.339 5.957 36.008 1.00 11.81 89 PRO A N 1
ATOM 714 C CA . PRO A 1 101 ? 51.315 6.749 36.743 1.00 11.90 89 PRO A CA 1
ATOM 715 C C . PRO A 1 101 ? 51.139 6.188 38.156 1.00 11.01 89 PRO A C 1
ATOM 716 O O . PRO A 1 101 ? 50.635 6.907 39.042 1.00 11.44 89 PRO A O 1
ATOM 720 N N . TRP A 1 102 ? 51.507 4.907 38.380 1.00 11.05 90 TRP A N 1
ATOM 721 C CA . TRP A 1 102 ? 51.354 4.346 39.719 1.00 10.47 90 TRP A CA 1
ATOM 722 C C . TRP A 1 102 ? 52.282 4.996 40.728 1.00 11.60 90 TRP A C 1
ATOM 723 O O . TRP A 1 102 ? 51.977 4.999 41.933 1.00 11.74 90 TRP A O 1
ATOM 734 N N . LYS A 1 103 ? 53.380 5.601 40.314 1.00 11.27 91 LYS A N 1
ATOM 735 C CA . LYS A 1 103 ? 54.261 6.297 41.238 1.00 11.34 91 LYS A CA 1
ATOM 736 C C . LYS A 1 103 ? 53.635 7.608 41.659 1.00 10.95 91 LYS A C 1
ATOM 737 O O . LYS A 1 103 ? 53.782 8.033 42.807 1.00 13.11 91 LYS A O 1
ATOM 745 N N . ALA A 1 104 ? 52.897 8.254 40.756 1.00 11.35 92 ALA A N 1
ATOM 746 C CA . ALA A 1 104 ? 52.107 9.425 41.101 1.00 10.43 92 ALA A CA 1
ATOM 747 C C . ALA A 1 104 ? 51.016 9.070 42.099 1.00 10.50 92 ALA A C 1
ATOM 748 O O . ALA A 1 104 ? 50.747 9.757 43.100 1.00 11.71 92 ALA A O 1
ATOM 750 N N . PHE A 1 105 ? 50.301 7.981 41.814 1.00 10.76 93 PHE A N 1
ATOM 751 C CA . PHE A 1 105 ? 49.292 7.471 42.706 1.00 11.12 93 PHE A CA 1
ATOM 752 C C . PHE A 1 105 ? 49.827 7.321 44.102 1.00 11.91 93 PHE A C 1
ATOM 753 O O . PHE A 1 105 ? 49.223 7.732 45.080 1.00 12.31 93 PHE A O 1
ATOM 761 N N . GLU A 1 106 ? 50.982 6.634 44.208 1.00 11.68 94 GLU A N 1
ATOM 762 C CA . GLU A 1 106 ? 51.559 6.339 45.533 1.00 13.25 94 GLU A CA 1
ATOM 763 C C . GLU A 1 106 ? 51.872 7.604 46.286 1.00 13.04 94 GLU A C 1
ATOM 764 O O . GLU A 1 106 ? 51.548 7.703 47.456 1.00 14.09 94 GLU A O 1
ATOM 770 N N . HIS A 1 107 ? 52.461 8.561 45.569 1.00 11.15 95 HIS A N 1
ATOM 771 C CA . HIS A 1 107 ? 52.752 9.815 46.238 1.00 11.74 95 HIS A CA 1
ATOM 772 C C . HIS A 1 107 ? 51.536 10.512 46.777 1.00 11.51 95 HIS A C 1
ATOM 773 O O . HIS A 1 107 ? 51.466 11.011 47.917 1.00 12.58 95 HIS A O 1
ATOM 780 N N . LEU A 1 108 ? 50.504 10.581 45.945 1.00 11.42 96 LEU A N 1
ATOM 781 C CA . LEU A 1 108 ? 49.289 11.281 46.331 1.00 11.66 96 LEU A CA 1
ATOM 782 C C . LEU A 1 108 ? 48.530 10.536 47.398 1.00 12.81 96 LEU A C 1
ATOM 783 O O . LEU A 1 108 ? 47.975 11.219 48.264 1.00 13.56 96 LEU A O 1
ATOM 788 N N . LYS A 1 109 ? 48.505 9.216 47.372 1.00 12.61 97 LYS A N 1
ATOM 789 C CA . LYS A 1 109 ? 47.842 8.443 48.417 1.00 14.19 97 LYS A CA 1
ATOM 790 C C . LYS A 1 109 ? 48.437 8.821 49.775 1.00 13.40 97 LYS A C 1
ATOM 791 O O . LYS A 1 109 ? 47.765 9.065 50.802 1.00 15.18 97 LYS A O 1
ATOM 797 N N . LYS A 1 110 ? 49.780 8.900 49.801 1.00 13.46 98 LYS A N 1
ATOM 798 C CA . LYS A 1 110 ? 50.505 9.248 51.003 1.00 14.08 98 LYS A CA 1
ATOM 799 C C . LYS A 1 110 ? 50.208 10.691 51.444 1.00 14.58 98 LYS A C 1
ATOM 800 O O . LYS A 1 110 ? 49.893 11.000 52.583 1.00 16.27 98 LYS A O 1
ATOM 806 N N . ALA A 1 111 ? 50.312 11.607 50.479 1.00 13.52 99 ALA A N 1
ATOM 807 C CA . ALA A 1 111 ? 50.175 13.022 50.777 1.00 13.62 99 ALA A CA 1
ATOM 808 C C . ALA A 1 111 ? 48.789 13.392 51.295 1.00 13.85 99 ALA A C 1
ATOM 809 O O . ALA A 1 111 ? 48.658 14.248 52.148 1.00 16.47 99 ALA A O 1
ATOM 811 N N . LEU A 1 112 ? 47.760 12.754 50.732 1.00 13.64 100 LEU A N 1
ATOM 812 C CA . LEU A 1 112 ? 46.370 13.054 51.051 1.00 12.88 100 LEU A CA 1
ATOM 813 C C . LEU A 1 112 ? 45.846 12.193 52.187 1.00 13.77 100 LEU A C 1
ATOM 814 O O . LEU A 1 112 ? 44.740 12.445 52.698 1.00 14.30 100 LEU A O 1
ATOM 819 N N . LYS A 1 113 ? 46.583 11.178 52.579 1.00 14.40 101 LYS A N 1
ATOM 820 C CA . LYS A 1 113 ? 46.209 10.319 53.683 1.00 14.92 101 LYS A CA 1
ATOM 821 C C . LYS A 1 113 ? 44.853 9.618 53.442 1.00 14.75 101 LYS A C 1
ATOM 822 O O . LYS A 1 113 ? 44.079 9.361 54.346 1.00 16.44 101 LYS A O 1
ATOM 828 N N . ALA A 1 114 ? 44.667 9.202 52.173 1.00 14.59 102 ALA A N 1
ATOM 829 C CA . ALA A 1 114 ? 43.457 8.465 51.806 1.00 13.22 102 ALA A CA 1
ATOM 830 C C . ALA A 1 114 ? 43.396 7.131 52.509 1.00 13.69 102 ALA A C 1
ATOM 831 O O . ALA A 1 114 ? 44.404 6.413 52.556 1.00 17.41 102 ALA A O 1
ATOM 833 N N . LYS A 1 115 ? 42.259 6.788 53.082 1.00 12.90 103 LYS A N 1
ATOM 834 C CA . LYS A 1 115 ? 42.103 5.508 53.767 1.00 13.54 103 LYS A CA 1
ATOM 835 C C . LYS A 1 115 ? 41.490 4.438 52.900 1.00 11.10 103 LYS A C 1
ATOM 836 O O . LYS A 1 115 ? 41.476 3.265 53.252 1.00 12.58 103 LYS A O 1
ATOM 846 N N . ARG A 1 116 ? 40.906 4.818 51.784 1.00 11.39 104 ARG A N 1
ATOM 847 C CA . ARG A 1 116 ? 40.250 3.912 50.867 1.00 9.59 104 ARG A CA 1
ATOM 848 C C . ARG A 1 116 ? 40.351 4.495 49.462 1.00 9.97 104 ARG A C 1
ATOM 849 O O . ARG A 1 116 ? 40.191 5.684 49.283 1.00 10.99 104 ARG A O 1
ATOM 857 N N . VAL A 1 117 ? 40.611 3.631 48.472 1.00 9.90 105 VAL A N 1
ATOM 858 C CA . VAL A 1 117 ? 40.742 4.091 47.103 1.00 9.20 105 VAL A CA 1
ATOM 859 C C . VAL A 1 117 ? 40.059 3.095 46.188 1.00 9.45 105 VAL A C 1
ATOM 860 O O . VAL A 1 117 ? 40.004 1.877 46.426 1.00 10.40 105 VAL A O 1
ATOM 864 N N . HIS A 1 118 ? 39.564 3.622 45.081 1.00 10.29 106 HIS A N 1
ATOM 865 C CA . HIS A 1 118 ? 39.088 2.853 43.954 1.00 9.71 106 HIS A CA 1
ATOM 866 C C . HIS A 1 118 ? 39.757 3.386 42.698 1.00 9.70 106 HIS A C 1
ATOM 867 O O . HIS A 1 118 ? 39.730 4.586 42.459 1.00 11.25 106 HIS A O 1
ATOM 874 N N . VAL A 1 119 ? 40.356 2.526 41.894 1.00 10.09 107 VAL A N 1
ATOM 875 C CA . VAL A 1 119 ? 41.108 2.945 40.705 1.00 9.41 107 VAL A CA 1
ATOM 876 C C . VAL A 1 119 ? 40.754 2.063 39.511 1.00 9.70 107 VAL A C 1
ATOM 877 O O . VAL A 1 119 ? 40.850 0.852 39.609 1.00 11.94 107 VAL A O 1
ATOM 881 N N . VAL A 1 120 ? 40.386 2.699 38.408 1.00 9.92 108 VAL A N 1
ATOM 882 C CA . VAL A 1 120 ? 40.263 2.061 37.109 1.00 10.83 108 VAL A CA 1
ATOM 883 C C . VAL A 1 120 ? 41.477 2.410 36.267 1.00 10.70 108 VAL A C 1
ATOM 884 O O . VAL A 1 120 ? 41.798 3.613 36.220 1.00 10.57 108 VAL A O 1
ATOM 888 N N . GLU A 1 121 ? 42.100 1.437 35.668 1.00 11.50 109 GLU A N 1
ATOM 889 C CA . GLU A 1 121 ? 43.190 1.737 34.728 1.00 10.91 109 GLU A CA 1
ATOM 890 C C . GLU A 1 121 ? 42.700 1.524 33.305 1.00 10.27 109 GLU A C 1
ATOM 891 O O . GLU A 1 121 ? 42.406 0.387 32.915 1.00 14.12 109 GLU A O 1
ATOM 897 N N . HIS A 1 122 ? 42.585 2.593 32.542 1.00 10.51 110 HIS A N 1
ATOM 898 C CA . HIS A 1 122 ? 42.302 2.515 31.125 1.00 9.87 110 HIS A CA 1
ATOM 899 C C . HIS A 1 122 ? 43.572 2.517 30.288 1.00 11.13 110 HIS A C 1
ATOM 900 O O . HIS A 1 122 ? 44.566 3.139 30.614 1.00 12.98 110 HIS A O 1
ATOM 907 N N . GLU A 1 123 ? 43.514 1.810 29.162 1.00 12.89 111 GLU A N 1
ATOM 908 C CA . GLU A 1 123 ? 44.465 1.883 28.074 1.00 13.07 111 GLU A CA 1
ATOM 909 C C . GLU A 1 123 ? 43.949 2.922 27.090 1.00 15.08 111 GLU A C 1
ATOM 910 O O . GLU A 1 123 ? 42.900 2.705 26.537 1.00 23.12 111 GLU A O 1
ATOM 916 N N . ARG A 1 124 ? 44.571 4.053 26.948 1.00 11.68 112 ARG A N 1
ATOM 917 C CA . ARG A 1 124 ? 44.139 5.051 26.014 1.00 11.99 112 ARG A CA 1
ATOM 918 C C . ARG A 1 124 ? 44.901 4.856 24.706 1.00 12.73 112 ARG A C 1
ATOM 919 O O . ARG A 1 124 ? 46.140 4.706 24.718 1.00 14.40 112 ARG A O 1
ATOM 927 N N . GLY A 1 125 ? 44.167 4.793 23.620 1.00 13.15 113 GLY A N 1
ATOM 928 C CA . GLY A 1 125 ? 44.854 4.556 22.340 1.00 13.39 113 GLY A CA 1
ATOM 929 C C . GLY A 1 125 ? 45.477 3.185 22.201 1.00 14.15 113 GLY A C 1
ATOM 930 O O . GLY A 1 125 ? 46.681 3.042 21.921 1.00 14.15 113 GLY A O 1
ATOM 931 N N . ARG A 1 126 ? 44.716 2.132 22.418 1.00 15.23 114 ARG A N 1
ATOM 932 C CA . ARG A 1 126 ? 45.222 0.787 22.241 1.00 16.67 114 ARG A CA 1
ATOM 933 C C . ARG A 1 126 ? 45.726 0.581 20.810 1.00 16.70 114 ARG A C 1
ATOM 934 O O . ARG A 1 126 ? 45.081 1.033 19.826 1.00 17.85 114 ARG A O 1
ATOM 942 N N . TYR A 1 127 ? 46.858 -0.098 20.729 1.00 17.97 115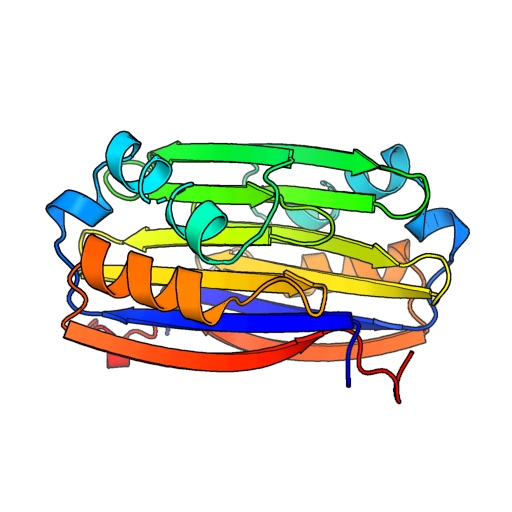 TYR A N 1
ATOM 943 C CA . TYR A 1 127 ? 47.450 -0.266 19.375 1.00 20.04 115 TYR A CA 1
ATOM 944 C C . TYR A 1 127 ? 46.497 -1.068 18.518 1.00 19.67 115 TYR A C 1
ATOM 945 O O . TYR A 1 127 ? 46.411 -0.788 17.303 1.00 22.84 115 TYR A O 1
ATOM 954 N N . ASP A 1 128 ? 45.829 -2.061 19.091 1.00 19.48 116 ASP A N 1
ATOM 955 C CA . ASP A 1 128 ? 44.972 -2.906 18.221 1.00 20.82 116 ASP A CA 1
ATOM 956 C C . ASP A 1 128 ? 43.733 -2.157 17.757 1.00 23.06 116 ASP A C 1
ATOM 957 O O . ASP A 1 128 ? 43.034 -2.503 16.785 1.00 25.99 116 ASP A O 1
ATOM 962 N N . GLU A 1 129 ? 43.380 -1.084 18.413 1.00 25.34 117 GLU A N 1
ATOM 963 C CA . GLU A 1 129 ? 42.171 -0.327 18.093 1.00 23.11 117 GLU A CA 1
ATOM 964 C C . GLU A 1 129 ? 42.459 0.754 17.075 1.00 24.28 117 GLU A C 1
ATOM 965 O O . GLU A 1 129 ? 41.717 1.229 16.243 1.00 31.77 117 GLU A O 1
ATOM 971 N N . ILE A 1 130 ? 43.682 1.231 17.185 1.00 24.28 118 ILE A N 1
ATOM 972 C CA . ILE A 1 130 ? 44.019 2.302 16.283 1.00 25.59 118 ILE A CA 1
ATOM 973 C C . ILE A 1 130 ? 44.471 1.673 14.961 1.00 29.28 118 ILE A C 1
ATOM 974 O O . ILE A 1 130 ? 44.267 2.263 13.907 1.00 40.56 118 ILE A O 1
ATOM 983 N N . GLY A 1 131 ? 45.033 0.460 15.049 1.00 27.75 119 GLY A N 1
ATOM 984 C CA . GLY A 1 131 ? 45.653 -0.166 13.897 1.00 28.17 119 GLY A CA 1
ATOM 985 C C . GLY A 1 131 ? 47.163 -0.069 13.893 1.00 28.71 119 GLY A C 1
ATOM 986 O O . GLY A 1 131 ? 47.768 -0.021 12.835 1.00 36.54 119 GLY A O 1
ATOM 987 N N . ILE A 1 132 ? 47.826 -0.038 15.016 1.00 29.52 120 ILE A N 1
ATOM 988 C CA . ILE A 1 132 ? 49.280 -0.010 15.099 1.00 29.52 120 ILE A CA 1
ATOM 989 C C . ILE A 1 132 ? 49.845 -1.387 15.395 1.00 33.92 120 ILE A C 1
ATOM 990 O O . ILE A 1 132 ? 49.322 -2.086 16.273 1.00 31.86 120 ILE A O 1
ATOM 995 N N . PRO A 1 133 ? 50.879 -1.771 14.674 1.00 36.45 121 PRO A N 1
ATOM 996 C CA . PRO A 1 133 ? 51.547 -3.045 14.953 1.00 40.77 121 PRO A CA 1
ATOM 997 C C . PRO A 1 133 ? 52.252 -2.980 16.313 1.00 38.17 121 PRO A C 1
ATOM 998 O O . PRO A 1 133 ? 52.554 -1.852 16.764 1.00 61.30 121 PRO A O 1
ATOM 1010 N N . LYS B 1 14 ? 23.417 10.489 41.178 1.00 24.02 2 LYS B N 1
ATOM 1011 C CA . LYS B 1 14 ? 23.781 9.614 42.253 1.00 20.96 2 LYS B CA 1
ATOM 1012 C C . LYS B 1 14 ? 25.235 9.814 42.676 1.00 16.95 2 LYS B C 1
ATOM 1013 O O . LYS B 1 14 ? 25.787 9.028 43.413 1.00 16.69 2 LYS B O 1
ATOM 1019 N N . SER B 1 15 ? 25.805 10.878 42.144 1.00 14.37 3 SER B N 1
ATOM 1020 C CA . SER B 1 15 ? 27.232 11.170 42.359 1.00 13.50 3 SER B CA 1
ATOM 1021 C C . SER B 1 15 ? 27.503 12.645 42.175 1.00 12.81 3 SER B C 1
ATOM 1022 O O . SER B 1 15 ? 26.700 13.361 41.524 1.00 14.93 3 SER B O 1
ATOM 1025 N N . LEU B 1 16 ? 28.668 13.076 42.698 1.00 12.07 4 LEU B N 1
ATOM 1026 C CA . LEU B 1 16 ? 29.092 14.458 42.545 1.00 12.43 4 LEU B CA 1
ATOM 1027 C C . LEU B 1 16 ? 29.259 14.852 41.079 1.00 12.86 4 LEU B C 1
ATOM 1028 O O . LEU B 1 16 ? 28.931 15.942 40.658 1.00 14.55 4 LEU B O 1
ATOM 1033 N N . GLY B 1 17 ? 29.774 13.937 40.276 1.00 12.30 5 GLY B N 1
ATOM 1034 C CA . GLY B 1 17 ? 30.007 14.225 38.870 1.00 12.89 5 GLY B CA 1
ATOM 1035 C C . GLY B 1 17 ? 29.835 13.032 37.965 1.00 11.04 5 GLY B C 1
ATOM 1036 O O . GLY B 1 17 ? 29.696 11.867 38.418 1.00 12.02 5 GLY B O 1
ATOM 1037 N N . ARG B 1 18 ? 29.835 13.361 36.674 1.00 10.57 6 ARG B N 1
ATOM 1038 C CA . ARG B 1 18 ? 29.699 12.425 35.583 1.00 10.74 6 ARG B CA 1
ATOM 1039 C C . ARG B 1 18 ? 30.939 12.567 34.733 1.00 10.55 6 ARG B C 1
ATOM 1040 O O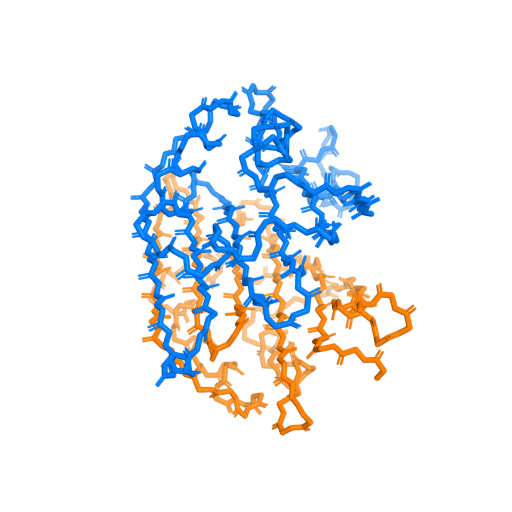 . ARG B 1 18 ? 31.339 13.705 34.424 1.00 12.09 6 ARG B O 1
ATOM 1048 N N . HIS B 1 19 ? 31.596 11.500 34.327 1.00 9.70 7 HIS B N 1
ATOM 1049 C CA . HIS B 1 19 ? 32.865 11.577 33.600 1.00 9.58 7 HIS B CA 1
ATOM 1050 C C . HIS B 1 19 ? 32.856 10.627 32.416 1.00 8.71 7 HIS B C 1
ATOM 1051 O O . HIS B 1 19 ? 32.816 9.411 32.574 1.00 10.37 7 HIS B O 1
ATOM 1058 N N . LEU B 1 20 ? 32.915 11.203 31.229 1.00 8.86 8 LEU B N 1
ATOM 1059 C CA . LEU B 1 20 ? 32.987 10.481 29.970 1.00 9.10 8 LEU B CA 1
ATOM 1060 C C . LEU B 1 20 ? 34.457 10.329 29.594 1.00 9.50 8 LEU B C 1
ATOM 1061 O O . LEU B 1 20 ? 35.166 11.322 29.446 1.00 10.07 8 LEU B O 1
ATOM 1066 N N . VAL B 1 21 ? 34.869 9.096 29.412 1.00 9.12 9 VAL B N 1
ATOM 1067 C CA . VAL B 1 21 ? 36.212 8.746 28.926 1.00 8.70 9 VAL B CA 1
ATOM 1068 C C . VAL B 1 21 ? 35.994 8.250 27.514 1.00 8.69 9 VAL B C 1
ATOM 1069 O O . VAL B 1 21 ? 35.341 7.212 27.312 1.00 10.42 9 VAL B O 1
ATOM 1073 N N . ALA B 1 22 ? 36.485 9.023 26.537 1.00 9.31 10 ALA B N 1
ATOM 1074 C CA . ALA B 1 22 ? 36.152 8.803 25.139 1.00 10.12 10 ALA B CA 1
ATOM 1075 C C . ALA B 1 22 ? 37.406 8.570 24.287 1.00 10.44 10 ALA B C 1
ATOM 1076 O O . ALA B 1 22 ? 38.380 9.299 24.376 1.00 12.29 10 ALA B O 1
ATOM 1078 N N . GLU B 1 23 ? 37.326 7.581 23.436 1.00 10.26 11 GLU B N 1
ATOM 1079 C CA . GLU B 1 23 ? 38.276 7.241 22.415 1.00 10.27 11 GLU B CA 1
ATOM 1080 C C . GLU B 1 23 ? 37.672 7.669 21.069 1.00 11.67 11 GLU B C 1
ATOM 1081 O O . GLU B 1 23 ? 36.582 7.201 20.713 1.00 12.15 11 GLU B O 1
ATOM 1087 N N . PHE B 1 24 ? 38.301 8.561 20.361 1.00 12.01 12 PHE B N 1
ATOM 1088 C CA . PHE B 1 24 ? 37.864 9.029 19.070 1.00 12.47 12 PHE B CA 1
ATOM 1089 C C . PHE B 1 24 ? 38.871 8.536 18.007 1.00 13.73 12 PHE B C 1
ATOM 1090 O O . PHE B 1 24 ? 40.061 8.826 18.067 1.00 13.76 12 PHE B O 1
ATOM 1098 N N . TYR B 1 25 ? 38.344 7.788 17.056 1.00 13.40 13 TYR B N 1
ATOM 1099 C CA . TYR B 1 25 ? 39.138 7.162 15.997 1.00 13.33 13 TYR B CA 1
ATOM 1100 C C . TYR B 1 25 ? 38.806 7.692 14.618 1.00 15.09 13 TYR B C 1
ATOM 1101 O O . TYR B 1 25 ? 37.690 8.098 14.410 1.00 17.35 13 TYR B O 1
ATOM 1110 N N . GLU B 1 26 ? 39.786 7.639 13.720 1.00 16.77 14 GLU B N 1
ATOM 1111 C CA . GLU B 1 26 ? 39.590 8.003 12.316 1.00 17.23 14 GLU B CA 1
ATOM 1112 C C . GLU B 1 26 ? 39.029 9.428 12.236 1.00 18.40 14 GLU B C 1
ATOM 1113 O O . GLU B 1 26 ? 38.066 9.671 11.472 1.00 21.49 14 GLU B O 1
ATOM 1119 N N . CYS B 1 27 ? 39.655 10.374 12.935 1.00 18.16 15 CYS B N 1
ATOM 1120 C CA . CYS B 1 27 ? 39.287 11.771 12.926 1.00 16.07 15 CYS B CA 1
ATOM 1121 C C . CYS B 1 27 ? 39.945 12.521 11.767 1.00 18.98 15 CYS B C 1
ATOM 1122 O O . CYS B 1 27 ? 40.859 11.964 11.138 1.00 20.76 15 CYS B O 1
ATOM 1125 N N . ASP B 1 28 ? 39.519 13.755 11.535 1.00 18.40 16 ASP B N 1
ATOM 1126 C CA . ASP B 1 28 ? 40.183 14.605 10.529 1.00 19.53 16 ASP B CA 1
ATOM 1127 C C . ASP B 1 28 ? 41.543 14.988 11.088 1.00 20.42 16 ASP B C 1
ATOM 1128 O O . ASP B 1 28 ? 41.649 15.679 12.099 1.00 20.07 16 ASP B O 1
ATOM 1133 N N . ARG B 1 29 ? 42.639 14.533 10.445 1.00 20.48 17 ARG B N 1
ATOM 1134 C CA . ARG B 1 29 ? 43.974 14.701 10.997 1.00 20.45 17 ARG B CA 1
ATOM 1135 C C . ARG B 1 29 ? 44.453 16.135 10.938 1.00 22.24 17 ARG B C 1
ATOM 1136 O O . ARG B 1 29 ? 45.299 16.580 11.728 1.00 25.40 17 ARG B O 1
ATOM 1144 N N . GLU B 1 30 ? 43.931 16.902 9.972 1.00 22.26 18 GLU B N 1
ATOM 1145 C CA . GLU B 1 30 ? 44.275 18.308 9.960 1.00 24.28 18 GLU B CA 1
ATOM 1146 C C . GLU B 1 30 ? 43.693 18.992 11.190 1.00 21.94 18 GLU B C 1
ATOM 1147 O O . GLU B 1 30 ? 44.383 19.743 11.866 1.00 23.24 18 GLU B O 1
ATOM 1153 N N . VAL B 1 31 ? 42.442 18.728 11.499 1.00 21.71 19 VAL B N 1
ATOM 1154 C CA . VAL B 1 31 ? 41.847 19.293 12.688 1.00 21.37 19 VAL B CA 1
ATOM 1155 C C . VAL B 1 31 ? 42.622 18.855 13.944 1.00 18.47 19 VAL B C 1
ATOM 1156 O O . VAL B 1 31 ? 42.878 19.694 14.786 1.00 18.95 19 VAL B O 1
ATOM 1160 N N . LEU B 1 32 ? 42.998 17.586 14.013 1.00 17.83 20 LEU B N 1
ATOM 1161 C CA . LEU B 1 32 ? 43.702 17.100 15.205 1.00 16.08 20 LEU B CA 1
ATOM 1162 C C . LEU B 1 32 ? 45.030 17.830 15.433 1.00 16.71 20 LEU B C 1
ATOM 1163 O O . LEU B 1 32 ? 45.512 17.915 16.568 1.00 17.57 20 LEU B O 1
ATOM 1168 N N . ASP B 1 33 ? 45.641 18.349 14.354 1.00 17.59 21 ASP B N 1
ATOM 1169 C CA . ASP B 1 33 ? 46.933 19.015 14.485 1.00 19.30 21 ASP B CA 1
ATOM 1170 C C . ASP B 1 33 ? 46.798 20.518 14.494 1.00 20.26 21 ASP B C 1
ATOM 1171 O O . ASP B 1 33 ? 47.803 21.207 14.361 1.00 23.36 21 ASP B O 1
ATOM 1176 N N . ASN B 1 34 ? 45.608 21.058 14.638 1.00 22.57 22 ASN B N 1
ATOM 1177 C CA . ASN B 1 34 ? 45.360 22.500 14.583 1.00 24.73 22 ASN B CA 1
ATOM 1178 C C . ASN B 1 34 ? 45.114 23.024 15.987 1.00 23.09 22 ASN B C 1
ATOM 1179 O O . ASN B 1 34 ? 43.993 22.932 16.539 1.00 24.40 22 ASN B O 1
ATOM 1184 N N . VAL B 1 35 ? 46.156 23.567 16.640 1.00 23.36 23 VAL B N 1
ATOM 1185 C CA . VAL B 1 35 ? 46.039 23.923 18.036 1.00 24.14 23 VAL B CA 1
ATOM 1186 C C . VAL B 1 35 ? 44.987 24.990 18.269 1.00 24.08 23 VAL B C 1
ATOM 1187 O O . VAL B 1 35 ? 44.270 24.931 19.269 1.00 23.79 23 VAL B O 1
ATOM 1191 N N . GLN B 1 36 ? 44.849 25.976 17.380 1.00 27.28 24 GLN B N 1
ATOM 1192 C CA . GLN B 1 36 ? 43.860 27.029 17.543 1.00 28.44 24 GLN B CA 1
ATOM 1193 C C . GLN B 1 36 ? 42.447 26.506 17.392 1.00 26.27 24 GLN B C 1
ATOM 1194 O O . GLN B 1 36 ? 41.566 26.857 18.175 1.00 28.48 24 GLN B O 1
ATOM 1200 N N . LEU B 1 37 ? 42.238 25.675 16.381 1.00 27.28 25 LEU B N 1
ATOM 1201 C CA . LEU B 1 37 ? 40.881 25.176 16.188 1.00 25.24 25 LEU B CA 1
ATOM 1202 C C . LEU B 1 37 ? 40.432 24.259 17.329 1.00 24.24 25 LEU B C 1
ATOM 1203 O O . LEU B 1 37 ? 39.280 24.323 17.776 1.00 25.03 25 LEU B O 1
ATOM 1208 N N . ILE B 1 38 ? 41.367 23.421 17.760 1.00 19.87 26 ILE B N 1
ATOM 1209 C CA . ILE B 1 38 ? 41.015 22.478 18.845 1.00 17.91 26 ILE B CA 1
ATOM 1210 C C . ILE B 1 38 ? 40.632 23.289 20.054 1.00 18.71 26 ILE B C 1
ATOM 1211 O O . ILE B 1 38 ? 39.673 23.056 20.780 1.00 17.60 26 ILE B O 1
ATOM 1216 N N . GLU B 1 39 ? 41.382 24.364 20.336 1.00 22.17 27 GLU B N 1
ATOM 1217 C CA . GLU B 1 39 ? 41.026 25.152 21.508 1.00 21.30 27 GLU B CA 1
ATOM 1218 C C . GLU B 1 39 ? 39.669 25.812 21.399 1.00 23.65 27 GLU B C 1
ATOM 1219 O O . GLU B 1 39 ? 38.835 25.864 22.31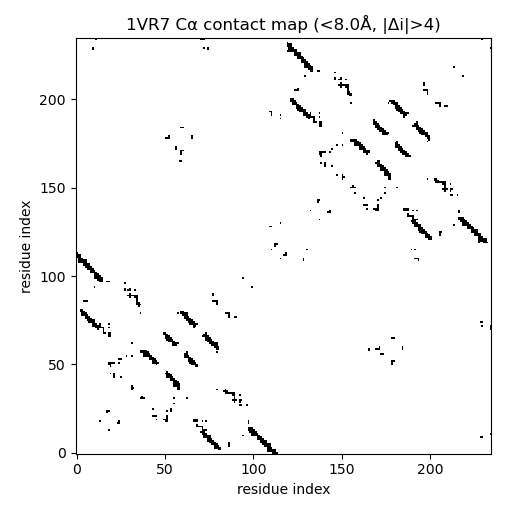5 1.00 23.86 27 GLU B O 1
ATOM 1225 N N . GLN B 1 40 ? 39.398 26.332 20.215 1.00 24.50 28 GLN B N 1
ATOM 1226 C CA . GLN B 1 40 ? 38.086 26.913 19.931 1.00 24.92 28 GLN B CA 1
ATOM 1227 C C . GLN B 1 40 ? 36.965 25.880 20.098 1.00 23.95 28 GLN B C 1
ATOM 1228 O O . GLN B 1 40 ? 35.954 26.203 20.702 1.00 24.04 28 GLN B O 1
ATOM 1234 N N . GLU B 1 41 ? 37.150 24.687 19.555 1.00 22.47 29 GLU B N 1
ATOM 1235 C CA . GLU B 1 41 ? 36.073 23.676 19.585 1.00 20.79 29 GLU B CA 1
ATOM 1236 C C . GLU B 1 41 ? 35.875 23.179 20.998 1.00 19.77 29 GLU B C 1
ATOM 1237 O O . GLU B 1 41 ? 34.738 22.891 21.398 1.00 19.46 29 GLU B O 1
ATOM 1253 N N . LYS B 1 43 ? 36.308 24.988 23.721 1.00 23.69 31 LYS B N 1
ATOM 1254 C CA . LYS B 1 43 ? 35.551 26.009 24.459 1.00 23.45 31 LYS B CA 1
ATOM 1255 C C . LYS B 1 43 ? 34.083 25.999 24.059 1.00 23.32 31 LYS B C 1
ATOM 1256 O O . LYS B 1 43 ? 33.186 26.188 24.894 1.00 23.72 31 LYS B O 1
ATOM 1260 N N . GLN B 1 44 ? 33.796 25.737 22.766 1.00 22.84 32 GLN B N 1
ATOM 1261 C CA . GLN B 1 44 ? 32.400 25.646 22.350 1.00 23.64 32 GLN B CA 1
ATOM 1262 C C . GLN B 1 44 ? 31.749 24.399 22.957 1.00 20.78 32 GLN B C 1
ATOM 1263 O O . GLN B 1 44 ? 30.591 24.462 23.329 1.00 19.61 32 GLN B O 1
ATOM 1269 N N . ALA B 1 45 ? 32.516 23.290 23.005 1.00 17.23 33 ALA B N 1
ATOM 1270 C CA . ALA B 1 45 ? 31.997 22.112 23.666 1.00 17.34 33 ALA B CA 1
ATOM 1271 C C . ALA B 1 45 ? 31.587 22.421 25.094 1.00 16.65 33 ALA B C 1
ATOM 1272 O O . ALA B 1 45 ? 30.512 21.989 25.506 1.00 18.27 33 ALA B O 1
ATOM 1274 N N . ALA B 1 46 ? 32.437 23.109 25.841 1.00 18.21 34 ALA B N 1
ATOM 1275 C CA . ALA B 1 46 ? 32.122 23.524 27.176 1.00 18.62 34 ALA B CA 1
ATOM 1276 C C . ALA B 1 46 ? 30.869 24.378 27.215 1.00 19.26 34 ALA B C 1
ATOM 1277 O O . ALA B 1 46 ? 30.005 24.126 28.058 1.00 20.81 34 ALA B O 1
ATOM 1279 N N . TYR B 1 47 ? 30.761 25.323 26.295 1.00 21.18 35 TYR B N 1
ATOM 1280 C CA . TYR B 1 47 ? 29.524 26.139 26.264 1.00 21.20 35 TYR B CA 1
ATOM 1281 C C . TYR B 1 47 ? 28.322 25.261 26.048 1.00 20.93 35 TYR B C 1
ATOM 1282 O O . TYR B 1 47 ? 27.300 25.416 26.741 1.00 23.01 35 TYR B O 1
ATOM 1291 N N . GLU B 1 48 ? 28.390 24.342 25.099 1.00 20.35 36 GLU B N 1
ATOM 1292 C CA . GLU B 1 48 ? 27.215 23.483 24.790 1.00 20.47 36 GLU B CA 1
ATOM 1293 C C . GLU B 1 48 ? 26.760 22.686 26.003 1.00 21.59 36 GLU B C 1
ATOM 1294 O O . GLU B 1 48 ? 25.549 22.445 26.201 1.00 19.73 36 GLU B O 1
ATOM 1300 N N . SER B 1 49 ? 27.659 22.235 26.855 1.00 16.96 37 SER B N 1
ATOM 1301 C CA . SER B 1 49 ? 27.382 21.425 28.026 1.00 15.50 37 SER B CA 1
ATOM 1302 C C . SER B 1 49 ? 26.727 22.260 29.100 1.00 15.05 37 SER B C 1
ATOM 1303 O O . SER B 1 49 ? 26.112 21.689 29.977 1.00 15.96 37 SER B O 1
ATOM 1306 N N . GLY B 1 50 ? 26.833 23.579 29.115 1.00 16.77 38 GLY B N 1
ATOM 1307 C CA . GLY B 1 50 ? 26.282 24.367 30.214 1.00 18.07 38 GLY B CA 1
ATOM 1308 C C . GLY B 1 50 ? 27.363 24.766 31.218 1.00 18.07 38 GLY B C 1
ATOM 1309 O O . GLY B 1 50 ? 27.034 25.456 32.200 1.00 21.75 38 GLY B O 1
ATOM 1310 N N . ALA B 1 51 ? 28.605 24.320 31.008 1.00 19.17 39 ALA B N 1
ATOM 1311 C CA . ALA B 1 51 ? 29.628 24.539 31.993 1.00 19.40 39 ALA B CA 1
ATOM 1312 C C . ALA B 1 51 ? 30.158 25.970 31.919 1.00 21.13 39 ALA B C 1
ATOM 1313 O O . ALA B 1 51 ? 30.032 26.678 30.909 1.00 25.63 39 ALA B O 1
ATOM 1315 N N . THR B 1 52 ? 30.772 26.333 33.042 1.00 20.36 40 THR B N 1
ATOM 1316 C CA . THR B 1 52 ? 31.467 27.612 33.125 1.00 20.25 40 THR B CA 1
ATOM 1317 C C . THR B 1 52 ? 32.995 27.410 33.077 1.00 17.43 40 THR B C 1
ATOM 1318 O O . THR B 1 52 ? 33.502 26.624 33.867 1.00 20.24 40 THR B O 1
ATOM 1322 N N . ILE B 1 53 ? 33.712 28.099 32.203 1.00 17.29 41 ILE B N 1
ATOM 1323 C CA . ILE B 1 53 ? 35.131 27.895 32.084 1.00 16.15 41 ILE B CA 1
ATOM 1324 C C . ILE B 1 53 ? 35.919 28.770 33.033 1.00 16.67 41 ILE B C 1
ATOM 1325 O O . ILE B 1 53 ? 35.663 30.002 33.128 1.00 25.01 41 ILE B O 1
ATOM 1330 N N . VAL B 1 54 ? 36.766 28.164 33.805 1.00 14.84 42 VAL B N 1
ATOM 1331 C CA . VAL B 1 54 ? 37.623 28.882 34.744 1.00 14.27 42 VAL B CA 1
ATOM 1332 C C . VAL B 1 54 ? 38.915 29.246 34.045 1.00 14.75 42 VAL B C 1
ATOM 1333 O O . VAL B 1 54 ? 39.329 30.416 34.136 1.00 16.18 42 VAL B O 1
ATOM 1337 N N . THR B 1 55 ? 39.540 28.317 33.394 1.00 14.12 43 THR B N 1
ATOM 1338 C CA . THR B 1 55 ? 40.763 28.589 32.651 1.00 15.37 43 THR B CA 1
ATOM 1339 C C . THR B 1 55 ? 40.912 27.522 31.582 1.00 15.24 43 THR B C 1
ATOM 1340 O O . THR B 1 55 ? 40.235 26.488 31.671 1.00 16.77 43 THR B O 1
ATOM 1344 N N . SER B 1 56 ? 41.731 27.744 30.590 1.00 15.89 44 SER B N 1
ATOM 1345 C CA . SER B 1 56 ? 42.020 26.785 29.536 1.00 18.70 44 SER B CA 1
ATOM 1346 C C . SER B 1 56 ? 43.458 26.932 29.125 1.00 17.70 44 SER B C 1
ATOM 1347 O O . SER B 1 56 ? 44.051 28.011 29.121 1.00 22.71 44 SER B O 1
ATOM 1352 N N . THR B 1 57 ? 44.092 25.837 28.755 1.00 17.27 45 THR B N 1
ATOM 1353 C CA . THR B 1 57 ? 45.461 25.861 28.321 1.00 18.37 45 THR B CA 1
ATOM 1354 C C . THR B 1 57 ? 45.728 24.773 27.326 1.00 19.71 45 THR B C 1
ATOM 1355 O O . THR B 1 57 ? 45.401 23.610 27.599 1.00 21.58 45 THR B O 1
ATOM 1359 N N . PHE B 1 58 ? 46.181 25.132 26.166 1.00 19.78 46 PHE B N 1
ATOM 1360 C CA . PHE B 1 58 ? 46.425 24.314 25.005 1.00 20.30 46 PHE B CA 1
ATOM 1361 C C . PHE B 1 58 ? 47.838 24.447 24.480 1.00 17.93 46 PHE B C 1
ATOM 1362 O O . PHE B 1 58 ? 48.443 25.518 24.491 1.00 23.52 46 PHE B O 1
ATOM 1370 N N . HIS B 1 59 ? 48.448 23.374 24.091 1.00 18.15 47 HIS B N 1
ATOM 1371 C CA . HIS B 1 59 ? 49.825 23.222 23.696 1.00 18.21 47 HIS B CA 1
ATOM 1372 C C . HIS B 1 59 ? 49.943 22.330 22.460 1.00 19.09 47 HIS B C 1
ATOM 1373 O O . HIS B 1 59 ? 49.172 21.390 22.259 1.00 19.83 47 HIS B O 1
ATOM 1380 N N . ARG B 1 60 ? 50.879 22.598 21.573 1.00 21.73 48 ARG B N 1
ATOM 1381 C CA . ARG B 1 60 ? 51.322 21.938 20.379 1.00 28.81 48 ARG B CA 1
ATOM 1382 C C . ARG B 1 60 ? 52.386 20.951 20.847 1.00 38.20 48 ARG B C 1
ATOM 1383 O O . ARG B 1 60 ? 53.387 21.267 21.475 1.00 42.70 48 ARG B O 1
ATOM 1391 N N . PHE B 1 61 ? 52.132 19.682 20.583 1.00 42.94 49 PHE B N 1
ATOM 1392 C CA . PHE B 1 61 ? 53.221 18.741 20.888 1.00 38.52 49 PHE B CA 1
ATOM 1393 C C . PHE B 1 61 ? 54.007 18.729 19.583 1.00 37.15 49 PHE B C 1
ATOM 1394 O O . PHE B 1 61 ? 53.529 19.073 18.482 1.00 43.39 49 PHE B O 1
ATOM 1402 N N . LEU B 1 62 ? 55.290 18.425 19.610 1.00 39.68 50 LEU B N 1
ATOM 1403 C CA . LEU B 1 62 ? 56.050 18.429 18.365 1.00 41.01 50 LEU B CA 1
ATOM 1404 C C . LEU B 1 62 ? 56.561 17.013 18.158 1.00 38.72 50 LEU B C 1
ATOM 1405 O O . LEU B 1 62 ? 56.987 16.409 19.149 1.00 43.56 50 LEU B O 1
ATOM 1410 N N . PRO B 1 63 ? 56.551 16.493 16.954 1.00 35.65 51 PRO B N 1
ATOM 1411 C CA . PRO B 1 63 ? 56.202 17.246 15.772 1.00 35.86 51 PRO B CA 1
ATOM 1412 C C . PRO B 1 63 ? 54.717 17.468 15.505 1.00 34.62 51 PRO B C 1
ATOM 1413 O O . PRO B 1 63 ? 54.468 18.501 14.841 1.00 44.39 51 PRO B O 1
ATOM 1417 N N . TYR B 1 64 ? 53.845 16.582 15.973 1.00 26.58 52 TYR B N 1
ATOM 1418 C CA . TYR B 1 64 ? 52.427 16.670 15.702 1.00 23.26 52 TYR B CA 1
ATOM 1419 C C . TYR B 1 64 ? 51.710 16.413 17.035 1.00 20.42 52 TYR B C 1
ATOM 1420 O O . TYR B 1 64 ? 52.243 15.634 17.813 1.00 24.69 52 TYR B O 1
ATOM 1429 N N . GLY B 1 65 ? 50.561 17.038 17.161 1.00 20.19 53 GLY B N 1
ATOM 1430 C CA . GLY B 1 65 ? 49.711 16.660 18.289 1.00 21.92 53 GLY B CA 1
ATOM 1431 C C . GLY B 1 65 ? 49.358 17.904 19.066 1.00 18.98 53 GLY B C 1
ATOM 1432 O O . GLY B 1 65 ? 50.126 18.873 19.181 1.00 23.62 53 GLY B O 1
ATOM 1433 N N . VAL B 1 66 ? 48.157 17.900 19.608 1.00 16.74 54 VAL B N 1
ATOM 1434 C CA . VAL B 1 66 ? 47.613 18.968 20.397 1.00 15.57 54 VAL B CA 1
ATOM 1435 C C . VAL B 1 66 ? 47.155 18.434 21.748 1.00 14.82 54 VAL B C 1
ATOM 1436 O O . VAL B 1 66 ? 46.522 17.356 21.796 1.00 17.18 54 VAL B O 1
ATOM 1440 N N . SER B 1 67 ? 47.446 19.109 22.861 1.00 15.67 55 SER B N 1
ATOM 1441 C CA . SER B 1 67 ? 46.975 18.768 24.192 1.00 15.33 55 SER B CA 1
ATOM 1442 C C . SER B 1 67 ? 46.335 19.960 24.832 1.00 18.74 55 SER B C 1
ATOM 1443 O O . SER B 1 67 ? 46.843 21.090 24.720 1.00 21.57 55 SER B O 1
ATOM 1446 N N . GLY B 1 68 ? 45.221 19.752 25.505 1.00 21.08 56 GLY B N 1
ATOM 1447 C CA . GLY B 1 68 ? 44.539 20.870 26.111 1.00 26.83 56 GLY B CA 1
ATOM 1448 C C . GLY B 1 68 ? 43.670 20.438 27.261 1.00 21.08 56 GLY B C 1
ATOM 1449 O O . GLY B 1 68 ? 43.153 19.323 27.339 1.00 15.77 56 GLY B O 1
ATOM 1450 N N . VAL B 1 69 ? 43.543 21.363 28.177 1.00 15.96 57 VAL B N 1
ATOM 1451 C CA . VAL B 1 69 ? 42.675 21.220 29.331 1.00 14.82 57 VAL B CA 1
ATOM 1452 C C . VAL B 1 69 ? 41.832 22.471 29.476 1.00 15.71 57 VAL B C 1
ATOM 1453 O O . VAL B 1 69 ? 42.325 23.591 29.388 1.00 18.02 57 VAL B O 1
ATOM 1457 N N . VAL B 1 70 ? 40.543 22.248 29.682 1.00 14.07 58 VAL B N 1
ATOM 1458 C CA . VAL B 1 70 ? 39.580 23.286 30.029 1.00 13.51 58 VAL B CA 1
ATOM 1459 C C . VAL B 1 70 ? 39.141 23.013 31.476 1.00 13.81 58 VAL B C 1
ATOM 1460 O O . VAL B 1 70 ? 38.484 21.994 31.756 1.00 14.89 58 VAL B O 1
ATOM 1464 N N . VAL B 1 71 ? 39.502 23.813 32.459 1.00 13.75 59 VAL B N 1
ATOM 1465 C CA . VAL B 1 71 ? 39.089 23.730 33.808 1.00 13.08 59 VAL B CA 1
ATOM 1466 C C . VAL B 1 71 ? 37.744 24.380 33.974 1.00 12.90 59 VAL B C 1
ATOM 1467 O O . VAL B 1 71 ? 37.633 25.539 33.542 1.00 14.60 59 VAL B O 1
ATOM 1471 N N . ILE B 1 72 ? 36.773 23.642 34.513 1.00 14.48 60 ILE B N 1
ATOM 1472 C CA . ILE B 1 72 ? 35.434 24.167 34.742 1.00 14.92 60 ILE B CA 1
ATOM 1473 C C . ILE B 1 72 ? 35.195 24.247 36.250 1.00 17.31 60 ILE B C 1
ATOM 1474 O O . ILE B 1 72 ? 36.156 24.179 37.022 1.00 20.15 60 ILE B O 1
ATOM 1479 N N . SER B 1 73 ? 34.004 24.501 36.750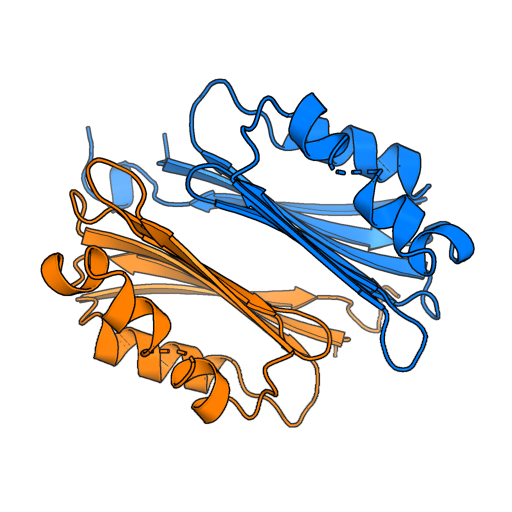 1.00 19.26 61 SER B N 1
ATOM 1480 C CA . SER B 1 73 ? 33.743 24.869 38.115 1.00 22.82 61 SER B CA 1
ATOM 1481 C C . SER B 1 73 ? 34.433 23.981 39.172 1.00 22.11 61 SER B C 1
ATOM 1482 O O . SER B 1 73 ? 35.102 24.420 40.120 1.00 24.51 61 SER B O 1
ATOM 1485 N N . GLU B 1 74 ? 34.305 22.665 38.981 1.00 18.28 62 GLU B N 1
ATOM 1486 C CA . GLU B 1 74 ? 34.782 21.687 39.941 1.00 18.21 62 GLU B CA 1
ATOM 1487 C C . GLU B 1 74 ? 35.433 20.535 39.247 1.00 15.82 62 GLU B C 1
ATOM 1488 O O . GLU B 1 74 ? 35.641 19.534 39.917 1.00 18.79 62 GLU B O 1
ATOM 1494 N N . SER B 1 75 ? 35.716 20.619 37.935 1.00 13.93 63 SER B N 1
ATOM 1495 C CA . SER B 1 75 ? 36.251 19.464 37.209 1.00 14.66 63 SER B CA 1
ATOM 1496 C C . SER B 1 75 ? 36.830 19.899 35.877 1.00 12.58 63 SER B C 1
ATOM 1497 O O . SER B 1 75 ? 37.319 21.051 35.829 1.00 12.09 63 SER B O 1
ATOM 1500 N N . HIS B 1 76 ? 36.828 19.111 34.814 1.00 12.57 64 HIS B N 1
ATOM 1501 C CA . HIS B 1 76 ? 37.602 19.453 33.635 1.00 12.64 64 HIS B CA 1
ATOM 1502 C C . HIS B 1 76 ? 37.105 18.809 32.358 1.00 12.15 64 HIS B C 1
ATOM 1503 O O . HIS B 1 76 ? 36.454 17.712 32.400 1.00 12.70 64 HIS B O 1
ATOM 1510 N N . LEU B 1 77 ? 37.465 19.359 31.216 1.00 11.70 65 LEU B N 1
ATOM 1511 C CA . LEU B 1 77 ? 37.415 18.764 29.909 1.00 11.89 65 LEU B CA 1
ATOM 1512 C C . LEU B 1 77 ? 38.826 18.684 29.350 1.00 11.43 65 LEU B C 1
ATOM 1513 O O . LEU B 1 77 ? 39.554 19.719 29.387 1.00 15.06 65 LEU B O 1
ATOM 1518 N N . THR B 1 78 ? 39.261 17.565 28.803 1.00 11.79 66 THR B N 1
ATOM 1519 C CA . THR B 1 78 ? 40.596 17.437 28.238 1.00 12.67 66 THR B CA 1
ATOM 1520 C C . THR B 1 78 ? 40.584 16.760 26.889 1.00 12.22 66 THR B C 1
ATOM 1521 O O . THR B 1 78 ? 39.673 16.000 26.578 1.00 12.39 66 THR B O 1
ATOM 1525 N N . ILE B 1 79 ? 41.604 17.027 26.090 1.00 13.56 67 ILE B N 1
ATOM 1526 C CA . ILE B 1 79 ? 41.809 16.395 24.811 1.00 13.53 67 ILE B CA 1
ATOM 1527 C C . ILE B 1 79 ? 43.292 16.254 24.547 1.00 13.36 67 ILE B C 1
ATOM 1528 O O . ILE B 1 79 ? 44.092 17.194 24.766 1.00 15.66 67 ILE B O 1
ATOM 1533 N N . HIS B 1 80 ? 43.704 15.114 24.058 1.00 13.10 68 HIS B N 1
ATOM 1534 C CA . HIS B 1 80 ? 45.087 14.850 23.658 1.00 12.85 68 HIS B CA 1
ATOM 1535 C C . HIS B 1 80 ? 45.007 14.173 22.298 1.00 12.14 68 HIS B C 1
ATOM 1536 O O . HIS B 1 80 ? 44.344 13.131 22.184 1.00 12.45 68 HIS B O 1
ATOM 1543 N N . THR B 1 81 ? 45.629 14.743 21.272 1.00 13.77 69 THR B N 1
ATOM 1544 C CA . THR B 1 81 ? 45.514 14.215 19.931 1.00 13.50 69 THR B CA 1
ATOM 1545 C C . THR B 1 81 ? 46.816 13.615 19.408 1.00 14.29 69 THR B C 1
ATOM 1546 O O . THR B 1 81 ? 47.921 14.049 19.759 1.00 15.11 69 THR B O 1
ATOM 1550 N N . TRP B 1 82 ? 46.628 12.622 18.547 1.00 14.13 70 TRP B N 1
ATOM 1551 C CA . TRP B 1 82 ? 47.681 11.918 17.799 1.00 15.06 70 TRP B CA 1
ATOM 1552 C C . TRP B 1 82 ? 47.298 11.968 16.333 1.00 14.80 70 TRP B C 1
ATOM 1553 O O . TRP B 1 82 ? 46.718 11.029 15.774 1.00 15.40 70 TRP B O 1
ATOM 1564 N N . PRO B 1 83 ? 47.637 13.095 15.699 1.00 15.12 71 PRO B N 1
ATOM 1565 C CA . PRO B 1 83 ? 47.234 13.296 14.277 1.00 16.10 71 PRO B CA 1
ATOM 1566 C C . PRO B 1 83 ? 47.694 12.164 13.379 1.00 16.78 71 PRO B C 1
ATOM 1567 O O . PRO B 1 83 ? 47.023 11.730 12.451 1.00 19.25 71 PRO B O 1
ATOM 1571 N N . GLU B 1 84 ? 48.889 11.653 13.625 1.00 17.74 72 GLU B N 1
ATOM 1572 C CA . GLU B 1 84 ? 49.448 10.599 12.812 1.00 20.37 72 GLU B CA 1
ATOM 1573 C C . GLU B 1 84 ? 48.661 9.304 12.845 1.00 21.59 72 GLU B C 1
ATOM 1574 O O . GLU B 1 84 ? 48.877 8.456 11.990 1.00 23.61 72 GLU B O 1
ATOM 1580 N N . TYR B 1 85 ? 47.786 9.184 13.875 1.00 18.15 73 TYR B N 1
ATOM 1581 C CA . TYR B 1 85 ? 46.980 7.977 13.983 1.00 17.66 73 TYR B CA 1
ATOM 1582 C C . TYR B 1 85 ? 45.498 8.250 13.871 1.00 18.15 73 TYR B C 1
ATOM 1583 O O . TYR B 1 85 ? 44.715 7.276 14.005 1.00 19.66 73 TYR B O 1
ATOM 1592 N N . GLY B 1 86 ? 45.167 9.525 13.635 1.00 15.42 74 GLY B N 1
ATOM 1593 C CA . GLY B 1 86 ? 43.757 9.848 13.567 1.00 17.70 74 GLY B CA 1
ATOM 1594 C C . GLY B 1 86 ? 42.992 9.751 14.868 1.00 15.19 74 GLY B C 1
ATOM 1595 O O . GLY B 1 86 ? 41.753 9.670 14.859 1.00 15.37 74 GLY B O 1
ATOM 1596 N N . TYR B 1 87 ? 43.700 9.756 15.977 1.00 14.03 75 TYR B N 1
ATOM 1597 C CA . TYR B 1 87 ? 43.160 9.384 17.271 1.00 13.15 75 TYR B CA 1
ATOM 1598 C C . TYR B 1 87 ? 43.155 10.571 18.196 1.00 12.47 75 TYR B C 1
ATOM 1599 O O . TYR B 1 87 ? 44.117 11.358 18.256 1.00 14.55 75 TYR B O 1
ATOM 1608 N N . ALA B 1 88 ? 42.112 10.719 19.017 1.00 13.12 76 ALA B N 1
ATOM 1609 C CA . ALA B 1 88 ? 42.064 11.633 20.146 1.00 12.05 76 ALA B CA 1
ATOM 1610 C C . ALA B 1 88 ? 41.508 10.945 21.394 1.00 11.65 76 ALA B C 1
ATOM 1611 O O . ALA B 1 88 ? 40.545 10.211 21.364 1.00 11.57 76 ALA B O 1
ATOM 1613 N N . ALA B 1 89 ? 42.180 11.240 22.510 1.00 11.46 77 ALA B N 1
ATOM 1614 C CA . ALA B 1 89 ? 41.777 10.869 23.862 1.00 10.63 77 ALA B CA 1
ATOM 1615 C C . ALA B 1 89 ? 41.036 12.044 24.485 1.00 10.88 77 ALA B C 1
ATOM 1616 O O . ALA B 1 89 ? 41.643 13.076 24.752 1.00 11.84 77 ALA B O 1
ATOM 1618 N N . ILE B 1 90 ? 39.750 11.887 24.728 1.00 10.41 78 ILE B N 1
ATOM 1619 C CA . ILE B 1 90 ? 38.924 12.971 25.252 1.00 11.17 78 ILE B CA 1
ATOM 1620 C C . ILE B 1 90 ? 38.349 12.570 26.592 1.00 10.51 78 ILE B C 1
ATOM 1621 O O . ILE B 1 90 ? 37.967 11.399 26.797 1.00 11.40 78 ILE B O 1
ATOM 1626 N N . ASP B 1 91 ? 38.322 13.505 27.534 1.00 10.57 79 ASP B N 1
ATOM 1627 C CA . ASP B 1 91 ? 37.692 13.319 28.849 1.00 9.67 79 ASP B CA 1
ATOM 1628 C C . ASP B 1 91 ? 36.758 14.487 29.144 1.00 9.41 79 ASP B C 1
ATOM 1629 O O . ASP B 1 91 ? 37.133 15.655 28.960 1.00 11.68 79 ASP B O 1
ATOM 1634 N N . LEU B 1 92 ? 35.540 14.180 29.531 1.00 9.55 80 LEU B N 1
ATOM 1635 C CA . LEU B 1 92 ? 34.536 15.188 29.780 1.00 9.71 80 LEU B CA 1
ATOM 1636 C C . LEU B 1 92 ? 33.968 14.952 31.165 1.00 9.69 80 LEU B C 1
ATOM 1637 O O . LEU B 1 92 ? 33.095 14.069 31.326 1.00 10.40 80 LEU B O 1
ATOM 1642 N N . PHE B 1 93 ? 34.456 15.631 32.190 1.00 10.44 81 PHE B N 1
ATOM 1643 C CA . PHE B 1 93 ? 34.113 15.392 33.594 1.00 10.16 81 PHE B CA 1
ATOM 1644 C C . 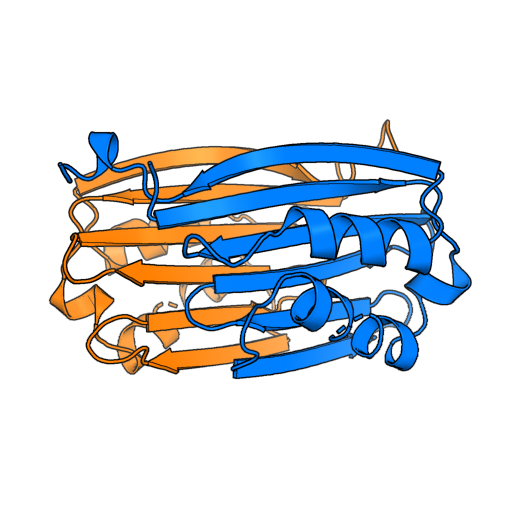PHE B 1 93 ? 33.360 16.643 34.049 1.00 11.71 81 PHE B C 1
ATOM 1645 O O . PHE B 1 93 ? 34.012 17.668 34.205 1.00 12.14 81 PHE B O 1
ATOM 1653 N N . THR B 1 94 ? 32.079 16.516 34.305 1.00 10.94 82 THR B N 1
ATOM 1654 C CA . THR B 1 94 ? 31.227 17.615 34.696 1.00 10.93 82 THR B CA 1
ATOM 1655 C C . THR B 1 94 ? 30.527 17.314 35.995 1.00 11.57 82 THR B C 1
ATOM 1656 O O . THR B 1 94 ? 30.298 16.141 36.305 1.00 13.87 82 THR B O 1
ATOM 1660 N N . CYS B 1 95 ? 30.179 18.349 36.735 1.00 14.01 83 CYS B N 1
ATOM 1661 C CA . CYS B 1 95 ? 29.469 18.226 38.008 1.00 14.38 83 CYS B CA 1
ATOM 1662 C C . CYS B 1 95 ? 28.187 19.025 38.041 1.00 16.63 83 CYS B C 1
ATOM 1663 O O . CYS B 1 95 ? 28.052 20.132 37.490 1.00 21.49 83 CYS B O 1
ATOM 1666 N N . GLY B 1 96 ? 27.167 18.525 38.700 1.00 21.52 84 GLY B N 1
ATOM 1667 C CA . GLY B 1 96 ? 25.958 19.351 38.675 1.00 27.94 84 GLY B CA 1
ATOM 1668 C C . GLY B 1 96 ? 24.918 19.090 37.610 1.00 31.76 84 GLY B C 1
ATOM 1669 O O . GLY B 1 96 ? 25.243 18.944 36.436 1.00 24.03 84 GLY B O 1
ATOM 1670 N N . GLU B 1 97 ? 23.661 19.094 38.047 1.00 34.77 85 GLU B N 1
ATOM 1671 C CA . GLU B 1 97 ? 22.490 18.748 37.279 1.00 35.46 85 GLU B CA 1
ATOM 1672 C C . GLU B 1 97 ? 22.355 19.593 36.030 1.00 27.84 85 GLU B C 1
ATOM 1673 O O . GLU B 1 97 ? 21.753 19.229 35.024 1.00 36.07 85 GLU B O 1
ATOM 1679 N N . ASP B 1 98 ? 22.906 20.773 36.073 1.00 27.47 86 ASP B N 1
ATOM 1680 C CA . ASP B 1 98 ? 22.875 21.824 35.079 1.00 35.68 86 ASP B CA 1
ATOM 1681 C C . ASP B 1 98 ? 23.770 21.593 33.883 1.00 28.61 86 ASP B C 1
ATOM 1682 O O . ASP B 1 98 ? 23.784 22.331 32.910 1.00 30.83 86 ASP B O 1
ATOM 1687 N N . VAL B 1 99 ? 24.620 20.578 33.981 1.00 19.92 87 VAL B N 1
ATOM 1688 C CA . VAL B 1 99 ? 25.718 20.467 33.037 1.00 17.96 87 VAL B CA 1
ATOM 1689 C C . VAL B 1 99 ? 25.712 19.053 32.475 1.00 15.97 87 VAL B C 1
ATOM 1690 O O . VAL B 1 99 ? 25.623 18.113 33.235 1.00 18.80 87 VAL B O 1
ATOM 1694 N N . ASP B 1 100 ? 25.733 19.015 31.134 1.00 16.67 88 ASP B N 1
ATOM 1695 C CA . ASP B 1 100 ? 25.562 17.758 30.420 1.00 16.90 88 ASP B CA 1
ATOM 1696 C C . ASP B 1 100 ? 26.742 17.419 29.538 1.00 14.63 88 ASP B C 1
ATOM 1697 O O . ASP B 1 100 ? 26.968 18.016 28.457 1.00 15.74 88 ASP B O 1
ATOM 1702 N N . PRO B 1 101 ? 27.567 16.478 29.982 1.00 13.31 89 PRO B N 1
ATOM 1703 C CA . PRO B 1 101 ? 28.823 16.238 29.264 1.00 12.20 89 PRO B CA 1
ATOM 1704 C C . PRO B 1 101 ? 28.558 15.635 27.884 1.00 11.91 89 PRO B C 1
ATOM 1705 O O . PRO B 1 101 ? 29.415 15.759 27.015 1.00 12.75 89 PRO B O 1
ATOM 1709 N N . TRP B 1 102 ? 27.425 15.000 27.680 1.00 12.93 90 TRP B N 1
ATOM 1710 C CA . TRP B 1 102 ? 27.108 14.432 26.349 1.00 12.53 90 TRP B CA 1
ATOM 1711 C C . TRP B 1 102 ? 26.947 15.509 25.293 1.00 13.25 90 TRP B C 1
ATOM 1712 O O . TRP B 1 102 ? 27.191 15.230 24.119 1.00 16.00 90 TRP B O 1
ATOM 1723 N N . LYS B 1 103 ? 26.573 16.731 25.708 1.00 13.91 91 LYS B N 1
ATOM 1724 C CA . LYS B 1 103 ? 26.487 17.856 24.755 1.00 16.24 91 LYS B CA 1
ATOM 1725 C C . LYS B 1 103 ? 27.876 18.261 24.277 1.00 14.35 91 LYS B C 1
ATOM 1726 O O . LYS B 1 103 ? 28.029 18.603 23.111 1.00 15.76 91 LYS B O 1
ATOM 1732 N N . ALA B 1 104 ? 28.893 18.160 25.120 1.00 12.65 92 ALA B N 1
ATOM 1733 C CA . ALA B 1 104 ? 30.261 18.418 24.740 1.00 13.24 92 ALA B CA 1
ATOM 1734 C C . ALA B 1 104 ? 30.754 17.328 23.806 1.00 12.72 92 ALA B C 1
ATOM 1735 O O . ALA B 1 104 ? 31.400 17.547 22.781 1.00 14.76 92 ALA B O 1
ATOM 1737 N N . PHE B 1 105 ? 30.389 16.082 24.143 1.00 13.08 93 PHE B N 1
ATOM 1738 C CA . PHE B 1 105 ? 30.738 14.933 23.310 1.00 12.56 93 PHE B CA 1
ATOM 1739 C C . PHE B 1 105 ? 30.268 15.157 21.874 1.00 14.23 93 PHE B C 1
ATOM 1740 O O . PHE B 1 105 ? 30.976 14.943 20.904 1.00 14.70 93 PHE B O 1
ATOM 1748 N N . GLU B 1 106 ? 28.977 15.499 21.757 1.00 15.08 94 GLU B N 1
ATOM 1749 C CA . GLU B 1 106 ? 28.374 15.594 20.447 1.00 15.47 94 GLU B CA 1
ATOM 1750 C C . GLU B 1 106 ? 29.094 16.666 19.659 1.00 16.19 94 GLU B C 1
ATOM 1751 O O . GLU B 1 106 ? 29.444 16.439 18.479 1.00 17.83 94 GLU B O 1
ATOM 1757 N N . HIS B 1 107 ? 29.362 17.827 20.263 1.00 14.63 95 HIS B N 1
ATOM 1758 C CA . HIS B 1 107 ? 30.047 18.906 19.548 1.00 16.14 95 HIS B CA 1
ATOM 1759 C C . HIS B 1 107 ? 31.409 18.436 19.035 1.00 16.22 95 HIS B C 1
ATOM 1760 O O . HIS B 1 107 ? 31.809 18.669 17.901 1.00 16.85 95 HIS B O 1
ATOM 1767 N N . LEU B 1 108 ? 32.169 17.793 19.921 1.00 14.63 96 LEU B N 1
ATOM 1768 C CA . LEU B 1 108 ? 33.505 17.350 19.529 1.00 14.32 96 LEU B CA 1
ATOM 1769 C C . LEU B 1 108 ? 33.475 16.252 18.482 1.00 14.83 96 LEU B C 1
ATOM 1770 O O . LEU B 1 108 ? 34.337 16.203 17.578 1.00 15.05 96 LEU B O 1
ATOM 1775 N N . LYS B 1 109 ? 32.504 15.350 18.610 1.00 15.00 97 LYS B N 1
ATOM 1776 C CA . LYS B 1 109 ? 32.364 14.315 17.560 1.00 16.31 97 LYS B CA 1
ATOM 1777 C C . LYS B 1 109 ? 32.252 14.977 16.189 1.00 17.52 97 LYS B C 1
ATOM 1778 O O . LYS B 1 109 ? 32.886 14.534 15.211 1.00 18.77 97 LYS B O 1
ATOM 1784 N N . LYS B 1 110 ? 31.407 15.987 16.127 1.00 16.56 98 LYS B N 1
ATOM 1785 C CA . LYS B 1 110 ? 31.157 16.644 14.838 1.00 20.87 98 LYS B CA 1
ATOM 1786 C C . LYS B 1 110 ? 32.328 17.506 14.447 1.00 19.84 98 LYS B C 1
ATOM 1787 O O . LYS B 1 110 ? 32.673 17.587 13.245 1.00 22.76 98 LYS B O 1
ATOM 1793 N N . ALA B 1 111 ? 32.986 18.182 15.379 1.00 18.28 99 ALA B N 1
ATOM 1794 C CA . ALA B 1 111 ? 34.126 19.054 15.083 1.00 18.45 99 ALA B CA 1
ATOM 1795 C C . ALA B 1 111 ? 35.353 18.283 14.593 1.00 17.97 99 ALA B C 1
ATOM 1796 O O . ALA B 1 111 ? 36.090 18.782 13.726 1.00 20.15 99 ALA B O 1
ATOM 1798 N N . LEU B 1 112 ? 35.554 17.072 15.096 1.00 16.19 100 LEU B N 1
ATOM 1799 C CA . LEU B 1 112 ? 36.722 16.255 14.781 1.00 15.95 100 LEU B CA 1
ATOM 1800 C C . LEU B 1 112 ? 36.453 15.268 13.659 1.00 17.13 100 LEU B C 1
ATOM 1801 O O . LEU B 1 112 ? 37.371 14.646 13.169 1.00 17.52 100 LEU B O 1
ATOM 1806 N N . LYS B 1 113 ? 35.201 15.027 13.302 1.00 17.87 101 LYS B N 1
ATOM 1807 C CA . LYS B 1 113 ? 34.788 14.151 12.234 1.00 18.95 101 LYS B CA 1
ATOM 1808 C C . LYS B 1 113 ? 35.220 12.730 12.519 1.00 21.11 101 LYS B C 1
ATOM 1809 O O . LYS B 1 113 ? 35.595 11.993 11.626 1.00 20.90 101 LYS B O 1
ATOM 1815 N N . ALA B 1 114 ? 35.140 12.319 13.800 1.00 17.72 102 ALA B N 1
ATOM 1816 C CA . ALA B 1 114 ? 35.517 10.924 14.125 1.00 18.20 102 ALA B CA 1
ATOM 1817 C C . ALA B 1 114 ? 34.567 9.943 13.436 1.00 18.00 102 ALA B C 1
ATOM 1818 O O . ALA B 1 114 ? 33.322 10.159 13.463 1.00 22.48 102 ALA B O 1
ATOM 1820 N N . LYS B 1 115 ? 35.100 8.866 12.877 1.00 17.20 103 LYS B N 1
ATOM 1821 C CA . LYS B 1 115 ? 34.313 7.846 12.242 1.00 17.56 103 LYS B CA 1
ATOM 1822 C C . LYS B 1 115 ? 33.946 6.726 13.193 1.00 15.51 103 LYS B C 1
ATOM 1823 O O . LYS B 1 115 ? 33.069 5.914 12.880 1.00 15.71 103 LYS B O 1
ATOM 1829 N N . ARG B 1 116 ? 34.605 6.679 14.355 1.00 15.02 104 ARG B N 1
ATOM 1830 C CA . ARG B 1 116 ? 34.321 5.602 15.310 1.00 13.23 104 ARG B CA 1
ATOM 1831 C C . ARG B 1 116 ? 34.638 6.159 16.684 1.00 12.06 104 ARG B C 1
ATOM 1832 O O . ARG B 1 116 ? 35.672 6.815 16.846 1.00 13.84 104 ARG B O 1
ATOM 1840 N N . VAL B 1 117 ? 33.749 5.922 17.652 1.00 10.64 105 VAL B N 1
ATOM 1841 C CA . VAL B 1 117 ? 33.963 6.404 19.006 1.00 10.91 105 VAL B CA 1
ATOM 1842 C C . VAL B 1 117 ? 33.614 5.266 19.964 1.00 9.89 105 VAL B C 1
ATOM 1843 O O . VAL B 1 117 ? 32.718 4.476 19.750 1.00 10.82 105 VAL B O 1
ATOM 1847 N N . HIS B 1 118 ? 34.309 5.301 21.101 1.00 10.45 106 HIS B N 1
ATOM 1848 C CA . HIS B 1 118 ? 33.994 4.465 22.251 1.00 10.36 106 HIS B CA 1
ATOM 1849 C C . HIS B 1 118 ? 33.934 5.372 23.476 1.00 10.25 106 HIS B C 1
ATOM 1850 O O . HIS B 1 118 ? 34.881 6.142 23.677 1.00 11.82 106 HIS B O 1
ATOM 1857 N N . VAL B 1 119 ? 32.869 5.326 24.238 1.00 9.83 107 VAL B N 1
ATOM 1858 C CA . VAL B 1 119 ? 32.713 6.189 25.407 1.00 9.42 107 VAL B CA 1
ATOM 1859 C C . VAL B 1 119 ? 32.252 5.367 26.604 1.00 9.62 107 VAL B C 1
ATOM 1860 O O . VAL B 1 119 ? 31.274 4.616 26.474 1.00 12.23 107 VAL B O 1
ATOM 1864 N N . VAL B 1 120 ? 32.904 5.535 27.739 1.00 9.83 108 VAL B N 1
ATOM 1865 C CA . VAL B 1 120 ? 32.448 4.972 28.999 1.00 11.17 108 VAL B CA 1
ATOM 1866 C C . VAL B 1 120 ? 32.064 6.143 29.901 1.00 9.39 108 VAL B C 1
ATOM 1867 O O . VAL B 1 120 ? 32.778 7.142 29.970 1.00 10.42 108 VAL B O 1
ATOM 1874 N N . GLU B 1 121 ? 30.939 6.046 30.599 1.00 10.47 109 GLU B N 1
ATOM 1875 C CA . GLU B 1 121 ? 30.513 7.015 31.593 1.00 10.49 109 GLU B CA 1
ATOM 1876 C C . GLU B 1 121 ? 30.743 6.468 32.991 1.00 10.75 109 GLU B C 1
ATOM 1877 O O . GLU B 1 121 ? 30.204 5.451 33.348 1.00 13.24 109 GLU B O 1
ATOM 1883 N N . HIS B 1 122 ? 31.613 7.147 33.722 1.00 10.68 110 HIS B N 1
ATOM 1884 C CA . HIS B 1 122 ? 31.917 6.894 35.112 1.00 10.19 110 HIS B CA 1
ATOM 1885 C C . HIS B 1 122 ? 31.117 7.873 35.976 1.00 11.38 110 HIS B C 1
ATOM 1886 O O . HIS B 1 122 ? 30.864 9.035 35.618 1.00 15.18 110 HIS B O 1
ATOM 1893 N N . GLU B 1 123 ? 30.735 7.413 37.158 1.00 11.03 111 GLU B N 1
ATOM 1894 C CA . GLU B 1 123 ? 30.341 8.243 38.271 1.00 10.90 111 GLU B CA 1
ATOM 1895 C C . GLU B 1 123 ? 31.585 8.656 39.045 1.00 11.53 111 GLU B C 1
ATOM 1896 O O . GLU B 1 123 ? 32.404 7.800 39.334 1.00 15.47 111 GLU B O 1
ATOM 1902 N N . ARG B 1 124 ? 31.768 9.913 39.369 1.00 10.72 112 ARG B N 1
ATOM 1903 C CA . ARG B 1 124 ? 32.822 10.396 40.266 1.00 10.05 112 ARG B CA 1
ATOM 1904 C C . ARG B 1 124 ? 32.162 10.878 41.543 1.00 10.09 112 ARG B C 1
ATOM 1905 O O . ARG B 1 124 ? 31.233 11.656 41.491 1.00 11.44 112 ARG B O 1
ATOM 1913 N N . GLY B 1 125 ? 32.610 10.345 42.668 1.00 10.86 113 GLY B N 1
ATOM 1914 C CA . GLY B 1 125 ? 32.027 10.740 43.969 1.00 11.58 113 GLY B CA 1
ATOM 1915 C C . GLY B 1 125 ? 30.620 10.200 44.175 1.00 12.17 113 GLY B C 1
ATOM 1916 O O . GLY B 1 125 ? 29.703 11.021 44.425 1.00 12.27 113 GLY B O 1
ATOM 1917 N N . ARG B 1 126 ? 30.437 8.886 44.081 1.00 13.06 114 ARG B N 1
ATOM 1918 C CA . ARG B 1 126 ? 29.102 8.374 44.316 1.00 14.23 114 ARG B CA 1
ATOM 1919 C C . ARG B 1 126 ? 28.630 8.729 45.719 1.00 13.78 114 ARG B C 1
ATOM 1920 O O . ARG B 1 126 ? 29.356 8.650 46.732 1.00 14.34 114 ARG B O 1
ATOM 1928 N N . TYR B 1 127 ? 27.365 9.123 45.800 1.00 15.79 115 TYR B N 1
ATOM 1929 C CA . TYR B 1 127 ? 26.794 9.544 47.077 1.00 16.18 115 TYR B CA 1
ATOM 1930 C C . TYR B 1 127 ? 26.898 8.422 48.099 1.00 18.11 115 TYR B C 1
ATOM 1931 O O . TYR B 1 127 ? 27.123 8.699 49.297 1.00 18.14 115 TYR B O 1
ATOM 1940 N N . ASP B 1 128 ? 26.737 7.178 47.698 1.00 16.36 116 ASP B N 1
ATOM 1941 C CA . ASP B 1 128 ? 26.747 6.047 48.622 1.00 19.03 116 ASP B CA 1
ATOM 1942 C C . ASP B 1 128 ? 28.191 5.684 49.015 1.00 19.34 116 ASP B C 1
ATOM 1943 O O . ASP B 1 128 ? 28.403 4.829 49.878 1.00 24.21 116 ASP B O 1
ATOM 1948 N N . GLU B 1 129 ? 29.191 6.377 48.474 1.00 17.08 117 GLU B N 1
ATOM 1949 C CA . GLU B 1 129 ? 30.560 6.114 48.897 1.00 16.89 117 GLU B CA 1
ATOM 1950 C C . GLU B 1 129 ? 31.202 7.230 49.735 1.00 17.49 117 GLU B C 1
ATOM 1951 O O . GLU B 1 129 ? 32.129 7.016 50.520 1.00 19.31 117 GLU B O 1
ATOM 1957 N N . ILE B 1 130 ? 30.723 8.454 49.596 1.00 18.31 118 ILE B N 1
ATOM 1958 C CA . ILE B 1 130 ? 31.382 9.634 50.164 1.00 20.17 118 ILE B CA 1
ATOM 1959 C C . ILE B 1 130 ? 30.847 10.128 51.498 1.00 22.13 118 ILE B C 1
#

Organism: Thermotoga maritima (strain ATCC 43589 / DSM 3109 / JCM 10099 / NBRC 100826 / MSB8) (NCBI:txid243274)

Radius of gyration: 16.47 Å; Cα contacts (8 Å, |Δi|>4): 592; chains: 2; bounding box: 37×33×46 Å